Protein AF-A0A8C4KIB7-F1 (afdb_monomer_lite)

Structure (mmCIF, N/CA/C/O backbone):
data_AF-A0A8C4KIB7-F1
#
_entry.id   AF-A0A8C4KIB7-F1
#
loop_
_atom_site.group_PDB
_atom_site.id
_atom_site.type_symbol
_atom_site.label_atom_id
_atom_site.label_alt_id
_atom_site.label_comp_id
_atom_site.label_asym_id
_atom_site.label_entity_id
_atom_site.label_seq_id
_atom_site.pdbx_PDB_ins_code
_atom_site.Cartn_x
_atom_site.Cartn_y
_atom_site.Cartn_z
_atom_site.occupancy
_atom_site.B_iso_or_equiv
_atom_site.auth_seq_id
_atom_site.auth_comp_id
_atom_site.auth_asym_id
_atom_site.auth_atom_id
_atom_site.pdbx_PDB_model_num
ATOM 1 N N . MET A 1 1 ? -21.526 -4.075 2.548 1.00 58.66 1 MET A N 1
ATOM 2 C CA . MET A 1 1 ? -20.051 -4.125 2.633 1.00 58.66 1 MET A CA 1
ATOM 3 C C . MET A 1 1 ? -19.559 -5.391 3.324 1.00 58.66 1 MET A C 1
ATOM 5 O O . MET A 1 1 ? -18.979 -6.209 2.636 1.00 58.66 1 MET A O 1
ATOM 9 N N . GLU A 1 2 ? -19.838 -5.639 4.613 1.00 60.94 2 GLU A N 1
ATOM 10 C CA . GLU A 1 2 ? -19.353 -6.869 5.292 1.00 60.94 2 GLU A CA 1
ATOM 11 C C . GLU A 1 2 ? -19.874 -8.185 4.677 1.00 60.94 2 GLU A C 1
ATOM 13 O O . GLU A 1 2 ? -19.177 -9.195 4.695 1.00 60.94 2 GLU A O 1
ATOM 18 N N . SER A 1 3 ? -21.079 -8.176 4.100 1.00 65.75 3 SER A N 1
ATOM 19 C CA . SER A 1 3 ? -21.679 -9.316 3.389 1.00 65.75 3 SER A CA 1
ATOM 20 C C . SER A 1 3 ? -21.228 -9.463 1.929 1.00 65.75 3 SER A C 1
ATOM 22 O O . SER A 1 3 ? -21.595 -10.438 1.288 1.00 65.75 3 SER A O 1
ATOM 24 N N . GLN A 1 4 ? -20.455 -8.506 1.407 1.00 77.62 4 GLN A N 1
ATOM 25 C CA . GLN A 1 4 ? -19.980 -8.435 0.016 1.00 77.62 4 GLN A CA 1
ATOM 26 C C . GLN A 1 4 ? -18.449 -8.509 -0.037 1.00 77.62 4 GLN A C 1
ATOM 28 O O . GLN A 1 4 ? -17.812 -7.919 -0.898 1.00 77.62 4 GLN A O 1
ATOM 33 N N . TYR A 1 5 ? -17.835 -9.214 0.916 1.00 77.31 5 TYR A N 1
ATOM 34 C CA . TYR A 1 5 ? -16.377 -9.340 1.001 1.00 77.31 5 TYR A CA 1
ATOM 35 C C . TYR A 1 5 ? -15.747 -9.994 -0.240 1.00 77.31 5 TYR A C 1
ATOM 37 O O . TYR A 1 5 ? -14.551 -9.856 -0.453 1.00 77.31 5 TYR A O 1
ATOM 45 N N . GLN A 1 6 ? -16.550 -10.694 -1.043 1.00 80.06 6 GLN A N 1
ATOM 46 C CA . GLN A 1 6 ? -16.148 -11.334 -2.296 1.00 80.06 6 GLN A CA 1
ATOM 47 C C . GLN A 1 6 ? -15.913 -10.320 -3.428 1.00 80.06 6 GLN A C 1
ATOM 49 O O . GLN A 1 6 ? -15.143 -10.597 -4.339 1.00 80.06 6 GLN A O 1
ATOM 54 N N . ASP A 1 7 ? -16.529 -9.136 -3.347 1.00 83.50 7 ASP A N 1
ATOM 55 C CA . ASP A 1 7 ? -16.378 -8.059 -4.336 1.00 83.50 7 ASP A CA 1
ATOM 56 C C . ASP A 1 7 ? -15.213 -7.108 -3.986 1.00 83.50 7 ASP A C 1
ATOM 58 O O . ASP A 1 7 ? -14.977 -6.113 -4.672 1.00 83.50 7 ASP A O 1
ATOM 62 N N . ILE A 1 8 ? -14.507 -7.368 -2.880 1.00 82.81 8 ILE A N 1
ATOM 63 C CA . ILE A 1 8 ? -13.424 -6.522 -2.369 1.00 82.81 8 ILE A CA 1
ATOM 64 C C . ILE A 1 8 ? -12.115 -6.952 -3.031 1.00 82.81 8 ILE A C 1
ATOM 66 O O . ILE A 1 8 ? -11.631 -8.059 -2.802 1.00 82.81 8 ILE A O 1
ATOM 70 N N . ASN A 1 9 ? -11.535 -6.060 -3.834 1.00 86.50 9 ASN A N 1
ATOM 71 C CA . ASN A 1 9 ? -10.231 -6.272 -4.456 1.00 86.50 9 ASN A CA 1
ATOM 72 C C . ASN A 1 9 ? -9.071 -5.985 -3.483 1.00 86.50 9 ASN A C 1
ATOM 74 O O . ASN A 1 9 ? -9.268 -5.482 -2.373 1.00 86.50 9 ASN A O 1
ATOM 78 N N . LEU A 1 10 ? -7.846 -6.293 -3.919 1.00 90.12 10 LEU A N 1
ATOM 79 C CA . LEU A 1 10 ? -6.627 -6.065 -3.144 1.00 90.12 10 LEU A CA 1
ATOM 80 C C . LEU A 1 10 ? -6.503 -4.608 -2.679 1.00 90.12 10 LEU A C 1
ATOM 82 O O . LEU A 1 10 ? -6.297 -4.370 -1.493 1.00 90.12 10 LEU A O 1
ATOM 86 N N . ASP A 1 11 ? -6.685 -3.643 -3.577 1.00 91.12 11 ASP A N 1
ATOM 87 C CA . ASP A 1 11 ? -6.556 -2.214 -3.269 1.00 91.12 11 ASP A CA 1
ATOM 88 C C . ASP A 1 11 ? -7.460 -1.765 -2.122 1.00 91.12 11 ASP A C 1
ATOM 90 O O . ASP A 1 11 ? -7.045 -0.995 -1.249 1.00 91.12 11 ASP A O 1
ATOM 94 N N . ALA A 1 12 ? -8.689 -2.281 -2.079 1.00 90.25 12 ALA A N 1
ATOM 95 C CA . ALA A 1 12 ? -9.598 -2.031 -0.973 1.00 90.25 12 ALA A CA 1
ATOM 96 C C . ALA A 1 12 ? -9.081 -2.648 0.339 1.00 90.25 12 ALA A C 1
ATOM 98 O O . ALA A 1 12 ? -9.153 -1.994 1.383 1.00 90.25 12 ALA A O 1
ATOM 99 N N . VAL A 1 13 ? -8.503 -3.855 0.302 1.00 91.75 13 VAL A N 1
ATOM 100 C CA . VAL A 1 13 ? -7.852 -4.475 1.474 1.00 91.75 13 VAL A CA 1
ATOM 101 C C . VAL A 1 13 ? -6.671 -3.629 1.963 1.00 91.75 13 VAL A C 1
ATOM 103 O O . VAL A 1 13 ? -6.578 -3.351 3.163 1.00 91.75 13 VAL A O 1
ATOM 106 N N . LEU A 1 14 ? -5.814 -3.145 1.059 1.00 91.88 14 LEU A N 1
ATOM 107 C CA . LEU A 1 14 ? -4.702 -2.245 1.397 1.00 91.88 14 LEU A CA 1
ATOM 108 C C . LEU A 1 14 ? -5.217 -0.939 2.025 1.00 91.88 14 LEU A C 1
ATOM 110 O O . LEU A 1 14 ? -4.723 -0.501 3.068 1.00 91.88 14 LEU A O 1
ATOM 114 N N . GLY A 1 15 ? -6.268 -0.348 1.450 1.00 90.94 15 GLY A N 1
ATOM 115 C CA . GLY A 1 15 ? -6.934 0.833 2.004 1.00 90.94 15 GLY A CA 1
ATOM 116 C C . GLY A 1 15 ? -7.509 0.597 3.406 1.00 90.94 15 GLY A C 1
ATOM 117 O O . GLY A 1 15 ? -7.401 1.462 4.281 1.00 90.94 15 GLY A O 1
ATOM 118 N N . PHE A 1 16 ? -8.065 -0.588 3.670 1.00 91.75 16 PHE A N 1
ATOM 119 C CA . PHE A 1 16 ? -8.546 -0.957 5.001 1.00 91.75 16 PHE A CA 1
ATOM 120 C C . PHE A 1 16 ? -7.423 -1.099 6.020 1.00 91.75 16 PHE A C 1
ATOM 122 O O . PHE A 1 16 ? -7.607 -0.683 7.164 1.00 91.75 16 PHE A O 1
ATOM 129 N N . HIS A 1 17 ? -6.252 -1.603 5.641 1.00 90.88 17 HIS A N 1
ATOM 130 C CA . HIS A 1 17 ? -5.108 -1.604 6.549 1.00 90.88 17 HIS A CA 1
ATOM 131 C C . HIS A 1 17 ? -4.640 -0.188 6.911 1.00 90.88 17 HIS A C 1
ATOM 133 O O . HIS A 1 17 ? -4.364 0.084 8.084 1.00 90.88 17 HIS A O 1
ATOM 139 N N . ILE A 1 18 ? -4.633 0.740 5.948 1.00 88.50 18 ILE A N 1
ATOM 140 C CA . ILE A 1 18 ? -4.349 2.159 6.217 1.00 88.50 18 ILE A CA 1
ATOM 141 C C . ILE A 1 18 ? -5.377 2.743 7.190 1.00 88.50 18 ILE A C 1
ATOM 143 O O . ILE A 1 18 ? -5.002 3.338 8.205 1.00 88.50 18 ILE A O 1
ATOM 147 N N . LEU A 1 19 ? -6.672 2.524 6.942 1.00 90.75 19 LEU A N 1
ATOM 148 C CA . LEU A 1 19 ? -7.734 2.967 7.848 1.00 90.75 19 LEU A CA 1
ATOM 149 C C . LEU A 1 19 ? -7.566 2.366 9.254 1.00 90.75 19 LEU A C 1
ATOM 151 O O . LEU A 1 19 ? -7.731 3.071 10.252 1.00 90.75 19 LEU A O 1
ATOM 155 N N . GLN A 1 20 ? -7.191 1.089 9.349 1.00 90.19 20 GLN A N 1
ATOM 156 C CA . GLN A 1 20 ? -6.923 0.422 10.622 1.00 90.19 20 GLN A CA 1
ATOM 157 C C . GLN A 1 20 ? -5.783 1.112 11.384 1.00 90.19 20 GLN A C 1
ATOM 159 O O . GLN A 1 20 ? -5.910 1.342 12.590 1.00 90.19 20 GLN A O 1
ATOM 164 N N . GLY A 1 21 ? -4.709 1.490 10.686 1.00 86.06 21 GLY A N 1
ATOM 165 C CA . GLY A 1 21 ? -3.600 2.269 11.237 1.00 86.06 21 GLY A CA 1
ATOM 166 C C . GLY A 1 21 ? -4.043 3.614 11.809 1.00 86.06 21 GLY A C 1
ATOM 167 O O . GLY A 1 21 ? -3.762 3.912 12.971 1.00 86.06 21 GLY A O 1
ATOM 168 N N . TYR A 1 22 ? -4.806 4.394 11.038 1.00 86.25 22 TYR A N 1
ATOM 169 C CA . TYR A 1 22 ? -5.330 5.693 11.482 1.00 86.25 22 TYR A CA 1
ATOM 170 C C . TYR A 1 22 ? -6.249 5.582 12.706 1.00 86.25 22 TYR A C 1
ATOM 172 O O . TYR A 1 22 ? -6.134 6.376 13.646 1.00 86.25 22 TYR A O 1
ATOM 180 N N . LEU A 1 23 ? -7.148 4.594 12.729 1.00 89.50 23 LEU A N 1
ATOM 181 C CA . LEU A 1 23 ? -8.061 4.377 13.854 1.00 89.50 23 LEU A CA 1
ATOM 182 C C . LEU A 1 23 ? -7.306 3.951 15.124 1.00 89.50 23 LEU A C 1
ATOM 184 O O . LEU A 1 23 ? -7.612 4.453 16.208 1.00 89.50 23 LEU A O 1
ATOM 188 N N . ARG A 1 24 ? -6.287 3.088 15.002 1.00 87.94 24 ARG A N 1
ATOM 189 C CA . ARG A 1 24 ? -5.411 2.715 16.129 1.00 87.94 24 ARG A CA 1
ATOM 190 C C . ARG A 1 24 ? -4.631 3.918 16.659 1.00 87.94 24 ARG A C 1
ATOM 192 O O . ARG A 1 24 ? -4.692 4.186 17.855 1.00 87.94 24 ARG A O 1
ATOM 199 N N . GLY A 1 25 ? -3.995 4.697 15.782 1.00 83.25 25 GLY A N 1
ATOM 200 C CA . GLY A 1 25 ? -3.274 5.912 16.181 1.00 83.25 25 GLY A CA 1
ATOM 201 C C . GLY A 1 25 ? -4.180 6.960 16.842 1.00 83.25 25 GLY A C 1
ATOM 202 O O . GLY A 1 25 ? -3.761 7.660 17.765 1.00 83.25 25 GLY A O 1
ATOM 203 N N . THR A 1 26 ? -5.449 7.031 16.426 1.00 84.44 26 THR A N 1
ATOM 204 C CA . THR A 1 26 ? -6.460 7.884 17.072 1.00 84.44 26 THR A CA 1
ATOM 205 C C . THR A 1 26 ? -6.742 7.427 18.503 1.00 84.44 26 THR A C 1
ATOM 207 O O . THR A 1 26 ? -6.678 8.245 19.420 1.00 84.44 26 THR A O 1
ATOM 210 N N . LEU A 1 27 ? -6.983 6.127 18.718 1.00 86.12 27 LEU A N 1
ATOM 211 C CA . LEU A 1 27 ? -7.193 5.566 20.060 1.00 86.12 27 LEU A CA 1
ATOM 212 C C . LEU A 1 27 ? -5.977 5.761 20.973 1.00 86.12 27 LEU A C 1
ATOM 214 O O . LEU A 1 27 ? -6.142 6.129 22.137 1.00 86.12 27 LEU A O 1
ATOM 218 N N . GLU A 1 28 ? -4.763 5.566 20.449 1.00 83.81 28 GLU A N 1
ATOM 219 C CA . GLU A 1 28 ? -3.521 5.810 21.191 1.00 83.81 28 GLU A CA 1
ATOM 220 C C . GLU A 1 28 ? -3.435 7.265 21.664 1.00 83.81 28 GLU A C 1
ATOM 222 O O . GLU A 1 28 ? -3.179 7.520 22.841 1.00 83.81 28 GLU A O 1
ATOM 227 N N . LYS A 1 29 ? -3.721 8.232 20.784 1.00 80.88 29 LYS A N 1
ATOM 228 C CA . LYS A 1 29 ? -3.716 9.658 21.139 1.00 80.88 29 LYS A CA 1
ATOM 229 C C . LYS A 1 29 ? -4.794 9.993 22.171 1.00 80.88 29 LYS A C 1
ATOM 231 O O . LYS A 1 29 ? -4.527 10.724 23.126 1.00 80.88 29 LYS A O 1
ATOM 236 N N . TRP A 1 30 ? -5.999 9.456 22.002 1.00 83.06 30 TRP A N 1
ATOM 237 C CA . TRP A 1 30 ? -7.130 9.743 22.884 1.00 83.06 30 TRP A CA 1
ATOM 238 C C . TRP A 1 30 ? -7.017 9.112 24.266 1.00 83.06 30 TRP A C 1
ATOM 240 O O . TRP A 1 30 ? -7.581 9.653 25.207 1.00 83.06 30 TRP A O 1
ATOM 250 N N . SER A 1 31 ? -6.230 8.045 24.434 1.00 68.81 31 SER A N 1
ATOM 251 C CA . SER A 1 31 ? -5.933 7.486 25.764 1.00 68.81 31 SER A CA 1
ATOM 252 C C . SER A 1 31 ? -5.341 8.514 26.748 1.00 68.81 31 SER A C 1
ATOM 254 O O . SER A 1 31 ? -5.434 8.335 27.959 1.00 68.81 31 SER A O 1
ATOM 256 N N . SER A 1 32 ? -4.781 9.614 26.228 1.00 65.94 32 SER A N 1
ATOM 257 C CA . SER A 1 32 ? -4.243 10.745 26.995 1.00 65.94 32 SER A CA 1
ATOM 258 C C . SER A 1 32 ? -5.163 11.979 27.067 1.00 65.94 32 SER A C 1
ATOM 260 O O . SER A 1 32 ? -4.829 12.949 27.747 1.00 65.94 32 SER A O 1
ATOM 262 N N . ALA A 1 33 ? -6.313 11.966 26.384 1.00 65.31 33 ALA A N 1
ATOM 263 C CA . ALA A 1 33 ? -7.242 13.093 26.261 1.00 65.31 33 ALA A CA 1
ATOM 264 C C . ALA A 1 33 ? -8.589 12.804 26.955 1.00 65.31 33 ALA A C 1
ATOM 266 O O . ALA A 1 33 ? -8.954 11.657 27.185 1.00 65.31 33 ALA A O 1
ATOM 267 N N . HIS A 1 34 ? -9.354 13.846 27.299 1.00 66.00 34 HIS A N 1
ATOM 268 C CA . HIS A 1 34 ? -10.690 13.727 27.915 1.00 66.00 34 HIS A CA 1
ATOM 269 C C . HIS A 1 34 ? -11.792 13.433 26.876 1.00 66.00 34 HIS A C 1
ATOM 271 O O . HIS A 1 34 ? -12.835 14.086 26.854 1.00 66.00 34 HIS A O 1
ATOM 277 N N . GLU A 1 35 ? -11.551 12.488 25.970 1.00 72.88 35 GLU A N 1
ATOM 278 C CA . GLU A 1 35 ? -12.532 12.104 24.953 1.00 72.88 35 GLU A CA 1
ATOM 279 C C . GLU A 1 35 ? -13.625 11.207 25.554 1.00 72.88 35 GLU A C 1
ATOM 281 O O . GLU A 1 35 ? -13.408 10.473 26.520 1.00 72.88 35 GLU A O 1
ATOM 286 N N . SER A 1 36 ? -14.841 11.265 25.003 1.00 77.81 36 SER A N 1
ATOM 287 C CA . SER A 1 36 ? -15.968 10.513 25.569 1.00 77.81 36 SER A CA 1
ATOM 288 C C . SER A 1 36 ? -15.850 9.005 25.295 1.00 77.81 36 SER A C 1
ATOM 290 O O . SER A 1 36 ? -15.588 8.566 24.171 1.00 77.81 36 SER A O 1
ATOM 292 N N . LEU A 1 37 ? -16.130 8.197 26.326 1.00 83.19 37 LEU A N 1
ATOM 293 C CA . LEU A 1 37 ? -16.127 6.726 26.291 1.00 83.19 37 LEU A CA 1
ATOM 294 C C . LEU A 1 37 ? -16.956 6.146 25.132 1.00 83.19 37 LEU A C 1
ATOM 296 O O . LEU A 1 37 ? -16.612 5.104 24.572 1.00 83.19 37 LEU A O 1
ATOM 300 N N . ALA A 1 38 ? -18.033 6.828 24.730 1.00 86.00 38 ALA A N 1
ATOM 301 C CA . ALA A 1 38 ? -18.871 6.392 23.617 1.00 86.00 38 ALA A CA 1
ATOM 302 C C . ALA A 1 38 ? -18.135 6.443 22.263 1.00 86.00 38 ALA A C 1
ATOM 304 O O . ALA A 1 38 ? -18.346 5.576 21.413 1.00 86.00 38 ALA A O 1
ATOM 305 N N . GLN A 1 39 ? -17.265 7.433 22.048 1.00 87.81 39 GLN A N 1
ATOM 306 C CA . GLN A 1 39 ? -16.473 7.585 20.828 1.00 87.81 39 GLN A CA 1
ATOM 307 C C . GLN A 1 39 ? -15.391 6.506 20.770 1.00 87.81 39 GLN A C 1
ATOM 309 O O . GLN A 1 39 ? -15.226 5.872 19.728 1.00 87.81 39 GLN A O 1
ATOM 314 N N . HIS A 1 40 ? -14.730 6.232 21.899 1.00 89.44 40 HIS A N 1
ATOM 315 C CA . HIS A 1 40 ? -13.780 5.123 22.021 1.00 89.44 40 HIS A CA 1
ATOM 316 C C . HIS A 1 40 ? -14.427 3.789 21.637 1.00 89.44 40 HIS A C 1
ATOM 318 O O . HIS A 1 40 ? -13.954 3.113 20.722 1.00 89.44 40 HIS A O 1
ATOM 324 N N . ALA A 1 41 ? -15.571 3.457 22.245 1.00 90.56 41 ALA A N 1
ATOM 325 C CA . ALA A 1 41 ? -16.287 2.213 21.960 1.00 90.56 41 ALA A CA 1
ATOM 326 C C . ALA A 1 41 ? -16.709 2.090 20.481 1.00 90.56 41 ALA A C 1
ATOM 328 O O . ALA A 1 41 ? -16.690 0.995 19.909 1.00 90.56 41 ALA A O 1
ATOM 329 N N . ARG A 1 42 ? -17.069 3.210 19.833 1.00 92.31 42 ARG A N 1
ATOM 330 C CA . ARG A 1 42 ? -17.379 3.24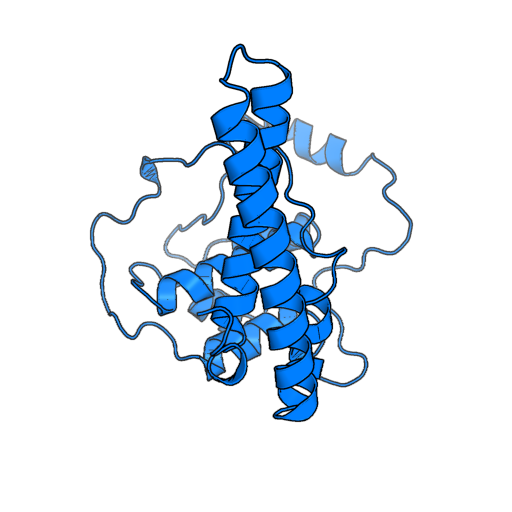3 18.393 1.00 92.31 42 ARG A CA 1
ATOM 331 C C . ARG A 1 42 ? -16.154 2.923 17.539 1.00 92.31 42 ARG A C 1
ATOM 333 O O . ARG A 1 42 ? -16.271 2.094 16.639 1.00 92.31 42 ARG A O 1
ATOM 340 N N . ILE A 1 43 ? -15.001 3.532 17.819 1.00 92.56 43 ILE A N 1
ATOM 341 C CA . ILE A 1 43 ? -13.768 3.275 17.059 1.00 92.56 43 ILE A CA 1
ATOM 342 C C . ILE A 1 43 ? -13.294 1.834 17.254 1.00 92.56 43 ILE A C 1
ATOM 344 O O . ILE A 1 43 ? -12.961 1.166 16.278 1.00 92.56 43 ILE A O 1
ATOM 348 N N . GLU A 1 44 ? -13.333 1.308 18.477 1.00 93.75 44 GLU A N 1
ATOM 349 C CA . GLU A 1 44 ? -13.000 -0.098 18.727 1.00 93.75 44 GLU A CA 1
ATOM 350 C C . GLU A 1 44 ? -13.933 -1.062 17.980 1.00 93.75 44 GLU A C 1
ATOM 352 O O . GLU A 1 44 ? -13.491 -2.078 17.442 1.00 93.75 44 GLU A O 1
ATOM 357 N N . SER A 1 45 ? -15.230 -0.744 17.915 1.00 95.12 45 SER A N 1
ATOM 358 C CA . SER A 1 45 ? -16.199 -1.518 17.134 1.00 95.12 45 SER A CA 1
ATOM 359 C C . SER A 1 45 ? -15.874 -1.493 15.638 1.00 95.12 45 SER A C 1
ATOM 361 O O . SER A 1 45 ? -15.883 -2.543 14.993 1.00 95.12 45 SER A O 1
ATOM 363 N N . LEU A 1 46 ? -15.518 -0.323 15.095 1.00 95.25 46 LEU A N 1
ATOM 364 C CA . LEU A 1 46 ? -15.067 -0.188 13.707 1.00 95.25 46 LEU A CA 1
ATOM 365 C C . LEU A 1 46 ? -13.793 -0.997 13.443 1.00 95.25 46 LEU A C 1
ATOM 367 O O . LEU A 1 46 ? -13.735 -1.712 12.448 1.00 95.25 46 LEU A O 1
ATOM 371 N N . LEU A 1 47 ? -12.814 -0.954 14.349 1.00 94.19 47 LEU A N 1
ATOM 372 C CA . LEU A 1 47 ? -11.587 -1.743 14.236 1.00 94.19 47 LEU A CA 1
ATOM 373 C C . LEU A 1 47 ? -11.866 -3.248 14.192 1.00 94.19 47 LEU A C 1
ATOM 375 O O . LEU A 1 47 ? -11.282 -3.941 13.363 1.00 94.19 47 LEU A O 1
ATOM 379 N N . ARG A 1 48 ? -12.775 -3.762 15.034 1.00 95.06 48 ARG A N 1
ATOM 380 C CA . ARG A 1 48 ? -13.162 -5.186 15.010 1.00 95.06 48 ARG A CA 1
ATOM 381 C C . ARG A 1 48 ? -13.802 -5.586 13.681 1.00 95.06 48 ARG A C 1
ATOM 383 O O . ARG A 1 48 ? -13.443 -6.620 13.119 1.00 95.06 48 ARG A O 1
ATOM 390 N N . LYS A 1 49 ? -14.716 -4.758 13.168 1.00 94.38 49 LYS A N 1
ATOM 391 C CA . LYS A 1 49 ? -15.368 -4.975 11.868 1.00 94.38 49 LYS A CA 1
ATOM 392 C C . LYS A 1 49 ? -14.360 -4.980 10.724 1.00 94.38 49 LYS A C 1
ATOM 394 O O . LYS A 1 49 ? -14.385 -5.876 9.887 1.00 94.38 49 LYS A O 1
ATOM 399 N N . LEU A 1 50 ? -13.440 -4.018 10.737 1.00 93.06 50 LEU A N 1
ATOM 400 C CA . LEU A 1 50 ? -12.401 -3.872 9.726 1.00 93.06 50 LEU A CA 1
ATOM 401 C C . LEU A 1 50 ? -11.448 -5.069 9.717 1.00 93.06 50 LEU A C 1
ATOM 403 O O . LEU A 1 50 ? -11.186 -5.618 8.654 1.00 93.06 50 LEU A O 1
ATOM 407 N N . SER A 1 51 ? -11.006 -5.530 10.892 1.00 92.50 51 SER A N 1
ATOM 408 C CA . SER A 1 51 ? -10.176 -6.735 11.011 1.00 92.50 51 SER A CA 1
ATOM 409 C C . SER A 1 51 ? -10.865 -7.967 10.420 1.00 92.50 51 SER A C 1
ATOM 411 O O . SER A 1 51 ? -10.255 -8.682 9.633 1.00 92.50 51 SER A O 1
ATOM 413 N N . SER A 1 52 ? -12.146 -8.188 10.747 1.00 92.94 52 SER A N 1
ATOM 414 C CA . SER A 1 52 ? -12.901 -9.326 10.203 1.00 92.94 52 SER A CA 1
ATOM 415 C C . SER A 1 52 ? -13.086 -9.229 8.686 1.00 92.94 52 SER A C 1
ATOM 417 O O . SER A 1 52 ? -13.062 -10.247 7.997 1.00 92.94 52 SER A O 1
ATOM 419 N N . LEU A 1 53 ? -13.273 -8.016 8.158 1.00 92.12 53 LEU A N 1
ATOM 420 C CA . LEU A 1 53 ? -13.436 -7.795 6.725 1.00 92.12 53 LEU A CA 1
ATOM 421 C C . LEU A 1 53 ? -12.137 -8.049 5.955 1.00 92.12 53 LEU A C 1
ATOM 423 O O . LEU A 1 53 ? -12.173 -8.750 4.947 1.00 92.12 53 LEU A O 1
ATOM 427 N N . ILE A 1 54 ? -11.013 -7.523 6.451 1.00 92.06 54 ILE A N 1
ATOM 428 C CA . ILE A 1 54 ? -9.673 -7.748 5.889 1.00 92.06 54 ILE A CA 1
ATOM 429 C C . ILE A 1 54 ? -9.373 -9.248 5.830 1.00 92.06 54 ILE A C 1
ATOM 431 O O . ILE A 1 54 ? -8.991 -9.748 4.779 1.00 92.06 54 ILE A O 1
ATOM 435 N N . GLU A 1 55 ? -9.601 -9.976 6.928 1.00 92.06 55 GLU A N 1
ATOM 436 C CA . GLU A 1 55 ? -9.341 -11.419 7.000 1.00 92.06 55 GLU A CA 1
ATOM 437 C C . GLU A 1 55 ? -10.166 -12.204 5.969 1.00 92.06 55 GLU A C 1
ATOM 439 O O . GLU A 1 55 ? -9.626 -13.022 5.225 1.00 92.06 55 GLU A O 1
ATOM 444 N N . LYS A 1 56 ? -11.471 -11.918 5.870 1.00 92.75 56 LYS A N 1
ATOM 445 C CA . LYS A 1 56 ? -12.362 -12.579 4.903 1.00 92.75 56 LYS A CA 1
ATOM 446 C C . LYS A 1 56 ? -11.997 -12.257 3.457 1.00 92.75 56 LYS A C 1
ATOM 448 O O . LYS A 1 56 ? -11.998 -13.163 2.627 1.00 92.75 56 LYS A O 1
ATOM 453 N N . ALA A 1 57 ? -11.704 -10.992 3.158 1.00 91.88 57 ALA A N 1
ATOM 454 C CA . ALA A 1 57 ? -11.328 -10.557 1.817 1.00 91.88 57 ALA A CA 1
ATOM 455 C C . ALA A 1 57 ? -9.981 -11.165 1.395 1.00 91.88 57 ALA A C 1
ATOM 457 O O . ALA A 1 57 ? -9.886 -11.729 0.310 1.00 91.88 57 ALA A O 1
ATOM 458 N N . ALA A 1 58 ? -8.9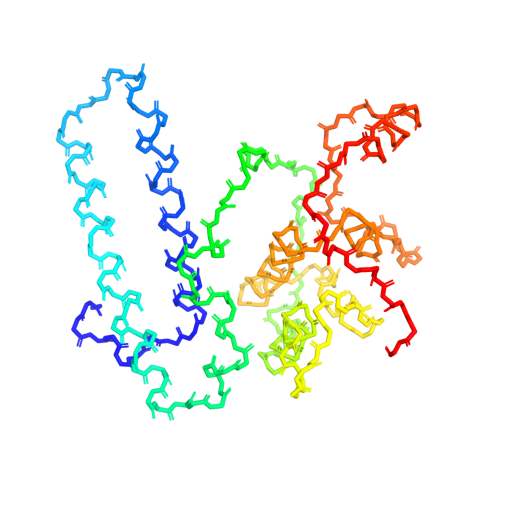74 -11.156 2.275 1.00 90.75 58 ALA A N 1
ATOM 459 C CA . ALA A 1 58 ? -7.680 -11.784 2.013 1.00 90.75 58 ALA A CA 1
ATOM 460 C C . ALA A 1 58 ? -7.805 -13.304 1.812 1.00 90.75 58 ALA A C 1
ATOM 462 O O . ALA A 1 58 ? -7.196 -13.857 0.897 1.00 90.75 58 ALA A O 1
ATOM 463 N N . HIS A 1 59 ? -8.631 -13.983 2.618 1.00 92.50 59 HIS A N 1
ATOM 464 C CA . HIS A 1 59 ? -8.892 -15.414 2.452 1.00 92.50 59 HIS A CA 1
ATOM 465 C C . HIS A 1 59 ? -9.580 -15.730 1.118 1.00 92.50 59 HIS A C 1
ATOM 467 O O . HIS A 1 59 ? -9.196 -16.677 0.434 1.00 92.50 59 HIS A O 1
ATOM 473 N N . PHE A 1 60 ? -10.575 -14.928 0.729 1.00 92.38 60 PHE A N 1
ATOM 474 C CA . PHE A 1 60 ? -11.244 -15.077 -0.560 1.00 92.38 60 PHE A CA 1
ATOM 475 C C . PHE A 1 60 ? -10.286 -14.819 -1.730 1.00 92.38 60 PHE A C 1
ATOM 477 O O . PHE A 1 60 ? -10.256 -15.606 -2.674 1.00 92.38 60 PHE A O 1
ATOM 484 N N . LEU A 1 61 ? -9.448 -13.782 -1.637 1.00 91.06 61 LEU A N 1
ATOM 485 C CA . LEU A 1 61 ? -8.428 -13.472 -2.638 1.00 91.06 61 LEU A CA 1
ATOM 486 C C . LEU A 1 61 ? -7.459 -14.644 -2.833 1.00 91.06 61 LEU A C 1
ATOM 488 O O . LEU A 1 61 ? -7.217 -15.050 -3.964 1.00 91.06 61 LEU A O 1
ATOM 492 N N . ALA A 1 62 ? -6.978 -15.240 -1.738 1.00 92.31 62 ALA A N 1
ATOM 493 C CA . ALA A 1 62 ? -6.094 -16.404 -1.780 1.00 92.31 62 ALA A CA 1
ATOM 494 C C . ALA A 1 62 ? -6.720 -17.623 -2.477 1.00 92.31 62 ALA A C 1
ATOM 496 O O . ALA A 1 62 ? -5.997 -18.425 -3.063 1.00 92.31 62 ALA A O 1
ATOM 497 N N . GLN A 1 63 ? -8.045 -17.782 -2.404 1.00 93.19 63 GLN A N 1
ATOM 498 C CA . GLN A 1 63 ? -8.767 -18.872 -3.065 1.00 93.19 63 GLN A CA 1
ATOM 499 C C . GLN A 1 63 ? -9.060 -18.577 -4.537 1.00 93.19 63 GLN A C 1
ATOM 501 O O . GLN A 1 63 ? -8.949 -19.475 -5.370 1.00 93.19 63 GLN A O 1
ATOM 506 N N . ASN A 1 64 ? -9.461 -17.343 -4.846 1.00 92.94 64 ASN A N 1
ATOM 507 C CA . ASN A 1 64 ? -9.926 -16.960 -6.176 1.00 92.94 64 ASN A CA 1
ATOM 508 C C . ASN A 1 64 ? -8.771 -16.636 -7.134 1.00 92.94 64 ASN A C 1
ATOM 510 O O . ASN A 1 64 ? -8.818 -17.025 -8.298 1.00 92.94 64 ASN A O 1
ATOM 514 N N . ASP A 1 65 ? -7.726 -15.969 -6.638 1.00 93.00 65 ASP A N 1
ATOM 515 C CA . ASP A 1 65 ? -6.503 -15.685 -7.390 1.00 93.00 65 ASP A CA 1
ATOM 516 C C . ASP A 1 65 ? -5.249 -15.940 -6.528 1.00 93.00 65 ASP A C 1
ATOM 518 O O . ASP A 1 65 ? -4.625 -15.013 -5.999 1.00 93.00 65 ASP A O 1
ATOM 522 N N . PRO A 1 66 ? -4.846 -17.218 -6.375 1.00 93.19 66 PRO A N 1
ATOM 523 C CA . PRO A 1 66 ? -3.675 -17.587 -5.584 1.00 93.19 66 PRO A CA 1
ATOM 524 C C . PRO A 1 66 ? -2.370 -16.958 -6.083 1.00 93.19 66 PRO A C 1
ATOM 526 O O . PRO A 1 66 ? -1.440 -16.763 -5.297 1.00 93.19 66 PRO A O 1
ATOM 529 N N . LYS A 1 67 ? -2.272 -16.669 -7.389 1.00 92.62 67 LYS A N 1
ATOM 530 C CA . LYS A 1 67 ? -1.070 -16.071 -7.976 1.00 92.62 67 LYS A CA 1
ATOM 531 C C . LYS A 1 67 ? -0.958 -14.616 -7.535 1.00 92.62 67 LYS A C 1
ATOM 533 O O . LYS A 1 67 ? 0.071 -14.242 -6.977 1.00 92.62 67 LYS A O 1
ATOM 538 N N . TYR A 1 68 ? -2.023 -13.845 -7.724 1.00 92.38 68 TYR A N 1
ATOM 539 C CA . TYR A 1 68 ? -2.067 -12.446 -7.318 1.00 92.38 68 TYR A CA 1
ATOM 540 C C . TYR A 1 68 ? -1.946 -12.297 -5.797 1.00 92.38 68 TYR A C 1
ATOM 542 O O . TYR A 1 68 ? -1.187 -11.468 -5.303 1.00 92.38 68 TYR A O 1
ATOM 550 N N . PHE A 1 69 ? -2.578 -13.191 -5.027 1.00 93.12 69 PHE A N 1
ATOM 551 C CA . PHE A 1 69 ? -2.369 -13.247 -3.581 1.00 93.12 69 PHE A CA 1
ATOM 552 C C . PHE A 1 69 ? -0.890 -13.442 -3.220 1.00 93.12 69 PHE A C 1
ATOM 554 O O . PHE A 1 69 ? -0.372 -12.718 -2.377 1.00 93.12 69 PHE A O 1
ATOM 561 N N . LYS A 1 70 ? -0.186 -14.384 -3.864 1.00 93.06 70 LYS A N 1
ATOM 562 C CA . LYS A 1 70 ? 1.240 -14.645 -3.599 1.00 93.06 70 LYS A CA 1
ATOM 563 C C . LYS A 1 70 ? 2.130 -13.448 -3.952 1.00 93.06 70 LYS A C 1
ATOM 565 O O . LYS A 1 70 ? 3.131 -13.222 -3.277 1.00 93.06 70 LYS A O 1
ATOM 570 N N . GLU A 1 71 ? 1.773 -12.680 -4.978 1.00 94.69 71 GLU A N 1
ATOM 571 C CA . GLU A 1 71 ? 2.488 -11.457 -5.362 1.00 94.69 71 GLU A CA 1
ATOM 572 C C . GLU A 1 71 ? 2.420 -10.374 -4.267 1.00 94.69 71 GLU A C 1
ATOM 574 O O . GLU A 1 71 ? 3.394 -9.645 -4.071 1.00 94.69 71 GLU A O 1
ATOM 579 N N . PHE A 1 72 ? 1.332 -10.324 -3.494 1.00 94.81 72 PHE A N 1
ATOM 580 C CA . PHE A 1 72 ? 1.091 -9.304 -2.463 1.00 94.81 72 PHE A CA 1
ATOM 581 C C . PHE A 1 72 ? 1.028 -9.838 -1.025 1.00 94.81 72 PHE A C 1
ATOM 583 O O . PHE A 1 72 ? 0.798 -9.078 -0.084 1.00 94.81 72 PHE A O 1
ATOM 590 N N . GLU A 1 73 ? 1.301 -11.122 -0.818 1.00 91.81 73 GLU A N 1
ATOM 591 C CA . GLU A 1 73 ? 1.302 -11.775 0.495 1.00 91.81 73 GLU A CA 1
ATOM 592 C C . GLU A 1 73 ? 2.110 -11.011 1.568 1.00 91.81 73 GLU A C 1
ATOM 594 O O . GLU A 1 73 ? 1.580 -10.838 2.673 1.00 91.81 73 GLU A O 1
ATOM 599 N N . PRO A 1 74 ? 3.289 -10.414 1.264 1.00 90.81 74 PRO A N 1
ATOM 600 C CA . PRO A 1 74 ? 4.043 -9.640 2.250 1.00 90.81 74 PRO A CA 1
ATOM 601 C C . PRO A 1 74 ? 3.277 -8.455 2.852 1.00 90.81 74 PRO A C 1
ATOM 603 O O . PRO A 1 74 ? 3.485 -8.136 4.023 1.00 90.81 74 PRO A O 1
ATOM 606 N N . VAL A 1 75 ? 2.395 -7.805 2.080 1.00 90.88 75 VAL A N 1
ATOM 607 C CA . VAL A 1 75 ? 1.620 -6.630 2.528 1.00 90.88 75 VAL A CA 1
ATOM 608 C C . VAL A 1 75 ? 0.250 -6.995 3.083 1.00 90.88 75 VAL A C 1
ATOM 610 O O . VAL A 1 75 ? -0.380 -6.176 3.741 1.00 90.88 75 VAL A O 1
ATOM 613 N N . LEU A 1 76 ? -0.219 -8.221 2.869 1.00 90.06 76 LEU A N 1
ATOM 614 C CA . LEU A 1 76 ? -1.462 -8.726 3.463 1.00 90.06 76 LEU A CA 1
ATOM 615 C C . LEU A 1 76 ? -1.249 -9.259 4.890 1.00 90.06 76 LEU A C 1
ATOM 617 O O . LEU A 1 76 ? -2.205 -9.488 5.634 1.00 90.06 76 LEU A O 1
ATOM 621 N N . GLY A 1 77 ? 0.010 -9.445 5.294 1.00 81.56 77 GLY A N 1
ATOM 622 C CA . GLY A 1 77 ? 0.378 -9.932 6.616 1.00 81.56 77 GLY A CA 1
ATOM 623 C C . GLY A 1 77 ? 0.147 -8.911 7.747 1.00 81.56 77 GLY A C 1
ATOM 624 O O . GLY A 1 77 ? 0.352 -7.706 7.577 1.00 81.56 77 GLY A O 1
ATOM 625 N N . PRO A 1 78 ? -0.185 -9.372 8.970 1.00 71.81 78 PRO A N 1
ATOM 626 C CA . PRO A 1 78 ? -0.495 -8.496 10.106 1.00 71.81 78 PRO A CA 1
ATOM 627 C C . PRO A 1 78 ? 0.698 -7.667 10.612 1.00 71.81 78 PRO A C 1
ATOM 629 O O . PRO A 1 78 ? 0.499 -6.668 11.299 1.00 71.81 78 PRO A O 1
ATOM 632 N N . HIS A 1 79 ? 1.930 -8.071 10.289 1.00 76.56 79 HIS A N 1
ATOM 633 C CA . HIS A 1 79 ? 3.159 -7.418 10.754 1.00 76.56 79 HIS A CA 1
ATOM 634 C C . HIS A 1 79 ? 3.664 -6.325 9.814 1.00 76.56 79 HIS A C 1
ATOM 636 O O . HIS A 1 79 ? 4.542 -5.561 10.205 1.00 76.56 79 HIS A O 1
ATOM 642 N N . PHE A 1 80 ? 3.123 -6.242 8.597 1.00 83.38 80 PHE A N 1
ATOM 643 C CA . PHE A 1 80 ? 3.537 -5.224 7.642 1.00 83.38 80 PHE A CA 1
ATOM 644 C C . PHE A 1 80 ? 3.125 -3.829 8.120 1.00 83.38 80 PHE A C 1
ATOM 646 O O . PHE A 1 80 ? 3.935 -2.912 8.157 1.00 83.38 80 PHE A O 1
ATOM 653 N N . TRP A 1 81 ? 1.875 -3.681 8.563 1.00 82.69 81 TRP A N 1
ATOM 654 C CA . TRP A 1 81 ? 1.225 -2.394 8.832 1.00 82.69 81 TRP A CA 1
ATOM 655 C C . TRP A 1 81 ? 1.566 -1.769 10.190 1.00 82.69 81 TRP A C 1
ATOM 657 O O . TRP A 1 81 ? 0.685 -1.390 10.967 1.00 82.69 81 TRP A O 1
ATOM 667 N N . VAL A 1 82 ? 2.861 -1.638 10.475 1.00 77.69 82 VAL A N 1
ATOM 668 C CA . VAL A 1 82 ? 3.382 -0.895 11.627 1.00 77.69 82 VAL A CA 1
ATOM 669 C C . VAL A 1 82 ? 3.794 0.501 11.167 1.00 77.69 82 VAL A C 1
ATOM 671 O O . VAL A 1 82 ? 4.913 0.732 10.718 1.00 77.69 82 VAL A O 1
ATOM 674 N N . PHE A 1 83 ? 2.859 1.442 11.268 1.00 73.31 83 PHE A N 1
ATOM 675 C CA . PHE A 1 83 ? 3.049 2.814 10.806 1.00 73.31 83 PHE A CA 1
ATOM 676 C C . PHE A 1 83 ? 4.086 3.572 11.657 1.00 73.31 83 PHE A C 1
ATOM 678 O O . PHE A 1 83 ? 3.921 3.673 12.880 1.00 73.31 83 PHE A O 1
ATOM 685 N N . PRO A 1 84 ? 5.135 4.159 11.049 1.00 67.62 84 PRO A N 1
ATOM 686 C CA . PRO A 1 84 ? 6.052 5.034 11.764 1.00 67.62 84 PRO A CA 1
ATOM 687 C C . PRO A 1 84 ? 5.305 6.243 12.339 1.00 67.62 84 PRO A C 1
ATOM 689 O O . PRO A 1 84 ? 4.590 6.949 11.631 1.00 67.62 84 PRO A O 1
ATOM 692 N N . ARG A 1 85 ? 5.541 6.570 13.616 1.00 63.88 85 ARG A N 1
ATOM 693 C CA . ARG A 1 85 ? 4.941 7.750 14.283 1.00 63.88 85 ARG A CA 1
ATOM 694 C C . ARG A 1 85 ? 5.284 9.102 13.632 1.00 63.88 85 ARG A C 1
ATOM 696 O O . ARG A 1 85 ? 4.754 10.131 14.043 1.00 63.88 85 ARG A O 1
ATOM 703 N N . LEU A 1 86 ? 6.199 9.111 12.664 1.00 63.84 86 LEU A N 1
ATOM 704 C CA . LEU A 1 86 ? 6.713 10.301 11.989 1.00 63.84 86 LEU A CA 1
ATOM 705 C C . LEU A 1 86 ? 5.766 10.849 10.909 1.00 63.84 86 LEU A C 1
ATOM 707 O O . LEU A 1 86 ? 5.921 12.005 10.528 1.00 63.84 86 LEU A O 1
ATOM 711 N N . TRP A 1 87 ? 4.775 10.086 10.438 1.00 67.56 87 TRP A N 1
ATOM 712 C CA . TRP A 1 87 ? 3.845 10.538 9.391 1.00 67.56 87 TRP A CA 1
ATOM 713 C C . TRP A 1 87 ? 2.626 11.280 9.957 1.00 67.56 87 TRP A C 1
ATOM 715 O O . TRP A 1 87 ? 1.476 10.928 9.704 1.00 67.56 87 TRP A O 1
ATOM 725 N N . ASN A 1 88 ? 2.867 12.306 10.769 1.00 62.66 88 ASN A N 1
ATOM 726 C CA . ASN A 1 88 ? 1.806 13.137 11.346 1.00 62.66 88 ASN A CA 1
ATOM 727 C C . ASN A 1 88 ? 1.706 14.531 10.706 1.00 62.66 88 ASN A C 1
ATOM 729 O O . ASN A 1 88 ? 0.880 15.339 11.132 1.00 62.66 88 ASN A O 1
ATOM 733 N N . GLN A 1 89 ? 2.550 14.820 9.713 1.00 61.00 89 GLN A N 1
ATOM 734 C CA . GLN A 1 89 ? 2.635 16.106 9.031 1.00 61.00 89 GLN A CA 1
ATOM 735 C C . GLN A 1 89 ? 2.737 15.892 7.523 1.00 61.00 89 GLN A C 1
ATOM 737 O O . GLN A 1 89 ? 3.498 15.051 7.051 1.00 61.00 89 GLN A O 1
ATOM 742 N N . THR A 1 90 ? 1.983 16.691 6.779 1.00 64.38 90 THR A N 1
ATOM 743 C CA . THR A 1 90 ? 2.101 16.843 5.327 1.00 64.38 90 THR A CA 1
ATOM 744 C C . THR A 1 90 ? 2.662 18.227 5.036 1.00 64.38 90 THR A C 1
ATOM 746 O O . THR A 1 90 ? 2.261 19.188 5.694 1.00 64.38 90 THR A O 1
ATOM 749 N N . ASP A 1 91 ? 3.547 18.352 4.051 1.00 69.94 91 ASP A N 1
ATOM 750 C CA . ASP A 1 91 ? 3.993 19.660 3.570 1.00 69.94 91 ASP A CA 1
ATOM 751 C C . ASP A 1 91 ? 2.993 20.180 2.518 1.00 69.94 91 ASP A C 1
ATOM 753 O O . ASP A 1 91 ? 2.926 19.622 1.420 1.00 69.94 91 ASP A O 1
ATOM 757 N N . PRO A 1 92 ? 2.191 21.220 2.820 1.00 69.69 92 PRO A N 1
ATOM 758 C CA . PRO A 1 92 ? 1.204 21.748 1.881 1.00 69.69 92 PRO A CA 1
ATOM 759 C C . PRO A 1 92 ? 1.841 22.339 0.616 1.00 69.69 92 PRO A C 1
ATOM 761 O O . PRO A 1 92 ? 1.152 22.475 -0.392 1.00 69.69 92 PRO A O 1
ATOM 764 N N . LEU A 1 93 ? 3.141 22.662 0.634 1.00 73.00 93 LEU A N 1
ATOM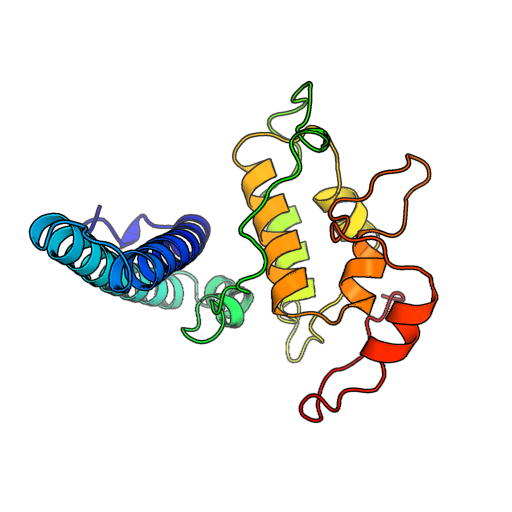 765 C CA . LEU A 1 93 ? 3.865 23.143 -0.545 1.00 73.00 93 LEU A CA 1
ATOM 766 C C . LEU A 1 93 ? 4.127 22.034 -1.573 1.00 73.00 93 LEU A C 1
ATOM 768 O O . LEU A 1 93 ? 4.431 22.337 -2.724 1.00 73.00 93 LEU A O 1
ATOM 772 N N . LEU A 1 94 ? 3.999 20.764 -1.175 1.00 66.31 94 LEU A N 1
ATOM 773 C CA . LEU A 1 94 ? 4.122 19.607 -2.067 1.00 66.31 94 LEU A CA 1
ATOM 774 C C . LEU A 1 94 ? 2.787 19.213 -2.717 1.00 66.31 94 LEU A C 1
ATOM 776 O O . LEU A 1 94 ? 2.748 18.272 -3.510 1.00 66.31 94 LEU A O 1
ATOM 780 N N . ALA A 1 95 ? 1.689 19.909 -2.402 1.00 68.12 95 ALA A N 1
ATOM 781 C CA . ALA A 1 95 ? 0.403 19.661 -3.035 1.00 68.12 95 ALA A CA 1
ATOM 782 C C . ALA A 1 95 ? 0.436 20.093 -4.509 1.00 68.12 95 ALA A C 1
ATOM 784 O O . ALA A 1 95 ? 0.819 21.217 -4.838 1.00 68.12 95 ALA A O 1
ATOM 785 N N . TYR A 1 96 ? 0.002 19.206 -5.408 1.00 64.94 96 TYR A N 1
ATOM 786 C CA . TYR A 1 96 ? -0.120 19.539 -6.823 1.00 64.94 96 TYR A CA 1
ATOM 787 C C . TYR A 1 96 ? -1.127 20.678 -7.017 1.00 64.94 96 TYR A C 1
ATOM 789 O O . TYR A 1 96 ? -2.267 20.606 -6.562 1.00 64.94 96 TYR A O 1
ATOM 797 N N . THR A 1 97 ? -0.710 21.725 -7.728 1.00 66.25 97 THR A N 1
ATOM 798 C CA . THR A 1 97 ? -1.567 22.874 -8.066 1.00 66.25 97 THR A CA 1
ATOM 799 C C . THR A 1 97 ? -2.524 22.574 -9.217 1.00 66.25 97 THR A C 1
ATOM 801 O O . THR A 1 97 ? -3.537 23.252 -9.370 1.00 66.25 97 THR A O 1
ATOM 804 N N . ALA A 1 98 ? -2.219 21.548 -10.013 1.00 67.62 98 ALA A N 1
ATOM 805 C CA . ALA A 1 98 ? -3.066 21.046 -11.079 1.00 67.62 98 ALA A CA 1
ATOM 806 C C . ALA A 1 98 ? -2.908 19.528 -11.203 1.00 67.62 98 ALA A C 1
ATOM 808 O O . ALA A 1 98 ? -1.794 19.000 -11.202 1.00 67.62 98 ALA A O 1
ATOM 809 N N . PHE A 1 99 ? -4.037 18.841 -11.346 1.00 70.44 99 PHE A N 1
ATOM 810 C CA . PHE A 1 99 ? -4.069 17.443 -11.749 1.00 70.44 99 PHE A CA 1
ATOM 811 C C . PHE A 1 99 ? -4.081 17.375 -13.276 1.00 70.44 99 PHE A C 1
ATOM 813 O O . PHE A 1 99 ? -4.780 18.139 -13.940 1.00 70.44 99 PHE A O 1
ATOM 820 N N . GLY A 1 100 ? -3.254 16.495 -13.824 1.00 68.56 100 GLY A N 1
ATOM 821 C CA . GLY A 1 100 ? -3.161 16.214 -15.246 1.00 68.56 100 GLY A CA 1
ATOM 822 C C . GLY A 1 100 ? -4.123 15.099 -15.649 1.00 68.56 100 GLY A C 1
ATOM 823 O O . GLY A 1 100 ? -5.338 15.264 -15.633 1.00 68.56 100 GLY A O 1
ATOM 824 N N . SER A 1 101 ? -3.568 13.961 -16.067 1.00 69.38 101 SER A N 1
ATOM 825 C CA . SER A 1 101 ? -4.339 12.827 -16.588 1.00 69.38 101 SER A CA 1
ATOM 826 C C . SER A 1 101 ? -4.880 11.937 -15.467 1.00 69.38 101 SER A C 1
ATOM 828 O O . SER A 1 101 ? -4.114 11.463 -14.629 1.00 69.38 101 SER A O 1
ATOM 830 N N . THR A 1 102 ? -6.168 11.595 -15.545 1.00 67.38 102 THR A N 1
ATOM 831 C CA . THR A 1 102 ? -6.810 10.558 -14.712 1.00 67.38 102 THR A CA 1
ATOM 832 C C . THR A 1 102 ? -6.317 9.140 -15.033 1.00 67.38 102 THR A C 1
ATOM 834 O O . THR A 1 102 ? -6.547 8.209 -14.269 1.00 67.38 102 THR A O 1
ATOM 837 N N . LYS A 1 103 ? -5.618 8.959 -16.163 1.00 75.69 103 LYS A N 1
ATOM 838 C CA . LYS A 1 103 ? -4.992 7.699 -16.597 1.00 75.69 103 LYS A CA 1
ATOM 839 C C . LYS A 1 103 ? -3.486 7.883 -16.705 1.00 75.69 103 LYS A C 1
ATOM 841 O O . LYS A 1 103 ? -2.912 7.918 -17.794 1.00 75.69 103 LYS A O 1
ATOM 846 N N . CYS A 1 104 ? -2.858 8.103 -15.563 1.00 84.06 104 CYS A N 1
ATOM 847 C CA . CYS A 1 104 ? -1.419 8.300 -15.479 1.00 84.06 104 CYS A CA 1
ATOM 848 C C . CYS A 1 104 ? -0.632 6.993 -15.606 1.00 84.06 104 CYS A C 1
ATOM 850 O O . CYS A 1 104 ? 0.441 6.985 -16.215 1.00 84.06 104 CYS A O 1
ATOM 852 N N . LEU A 1 105 ? -1.177 5.933 -15.004 1.00 88.69 105 LEU A N 1
ATOM 853 C CA . LEU A 1 105 ? -0.626 4.585 -14.930 1.00 88.69 105 LEU A CA 1
ATOM 854 C C . LEU A 1 105 ? -1.767 3.562 -15.002 1.00 88.69 105 LEU A C 1
ATOM 856 O O . LEU A 1 105 ? -2.910 3.888 -14.669 1.00 88.69 105 LEU A O 1
ATOM 860 N N . THR A 1 106 ? -1.459 2.349 -15.454 1.00 92.31 106 THR A N 1
ATOM 861 C CA . THR A 1 106 ? -2.375 1.203 -15.385 1.00 92.31 106 THR A CA 1
ATOM 862 C C . THR A 1 106 ? -2.087 0.381 -14.133 1.00 92.31 106 THR A C 1
ATOM 864 O O . THR A 1 106 ? -0.964 0.402 -13.637 1.00 92.31 106 THR A O 1
ATOM 867 N N . GLU A 1 107 ? -3.085 -0.369 -13.668 1.00 91.44 107 GLU A N 1
ATOM 868 C CA . GLU A 1 107 ? -2.952 -1.302 -12.539 1.00 91.44 107 GLU A CA 1
ATOM 869 C C . GLU A 1 107 ? -1.830 -2.321 -12.768 1.00 91.44 10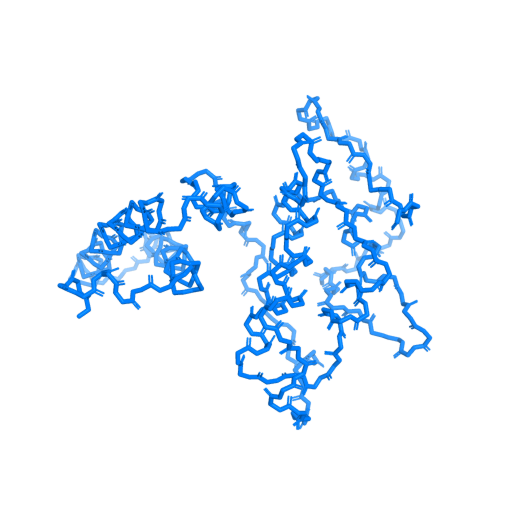7 GLU A C 1
ATOM 871 O O . GLU A 1 107 ? -0.976 -2.509 -11.918 1.00 91.44 107 GLU A O 1
ATOM 876 N N . GLU A 1 108 ? -1.721 -2.879 -13.977 1.00 94.12 108 GLU A N 1
ATOM 877 C CA . GLU A 1 108 ? -0.626 -3.793 -14.329 1.00 94.12 108 GLU A CA 1
ATOM 878 C C . GLU A 1 108 ? 0.763 -3.145 -14.165 1.00 94.12 108 GLU A C 1
ATOM 880 O O . GLU A 1 108 ? 1.699 -3.770 -13.661 1.00 94.12 108 GLU A O 1
ATOM 885 N N . MET A 1 109 ? 0.910 -1.878 -14.576 1.00 94.75 109 MET A N 1
ATOM 886 C CA . MET A 1 109 ? 2.176 -1.153 -14.441 1.00 94.75 109 MET A CA 1
ATOM 887 C C . MET A 1 109 ? 2.511 -0.887 -12.974 1.00 94.75 109 MET A C 1
ATOM 889 O O . MET A 1 109 ? 3.675 -1.019 -12.585 1.00 94.75 109 MET A O 1
ATOM 893 N N . SER A 1 110 ? 1.525 -0.486 -12.169 1.00 94.56 110 SER A N 1
ATOM 894 C CA . SER A 1 110 ? 1.756 -0.230 -10.752 1.00 94.56 110 SER A CA 1
ATOM 895 C C . SER A 1 110 ? 2.037 -1.507 -9.982 1.00 94.56 110 SER A C 1
ATOM 897 O O . SER A 1 110 ? 3.037 -1.553 -9.263 1.00 94.56 110 SER A O 1
ATOM 899 N N . ASP A 1 111 ? 1.237 -2.545 -10.191 1.00 95.56 111 ASP A N 1
ATOM 900 C CA . ASP A 1 111 ? 1.373 -3.836 -9.525 1.00 95.56 111 ASP A CA 1
ATOM 901 C C . ASP A 1 111 ? 2.730 -4.458 -9.826 1.00 95.56 111 ASP A C 1
ATOM 903 O O . ASP A 1 111 ? 3.448 -4.842 -8.902 1.00 95.56 111 ASP A O 1
ATOM 907 N N . SER A 1 112 ? 3.165 -4.430 -11.090 1.00 95.50 112 SER A N 1
ATOM 908 C CA . SER A 1 112 ? 4.514 -4.867 -11.460 1.00 95.50 112 SER A CA 1
ATOM 909 C C . SER A 1 112 ? 5.579 -4.163 -10.612 1.00 95.50 112 SER A C 1
ATOM 911 O O . SER A 1 112 ? 6.423 -4.814 -9.995 1.00 95.50 112 SER A O 1
ATOM 913 N N . CYS A 1 113 ? 5.505 -2.840 -10.483 1.00 95.19 113 CYS A N 1
ATOM 914 C CA . CYS A 1 113 ? 6.451 -2.078 -9.675 1.00 95.19 113 CYS A CA 1
ATOM 915 C C . CYS A 1 113 ? 6.351 -2.355 -8.172 1.00 95.19 113 CYS A C 1
ATOM 917 O O . CYS A 1 113 ? 7.384 -2.392 -7.498 1.00 95.19 113 CYS A O 1
ATOM 919 N N . LEU A 1 114 ? 5.151 -2.593 -7.644 1.00 95.25 114 LEU A N 1
ATOM 920 C CA . LEU A 1 114 ? 4.970 -3.017 -6.258 1.00 95.25 114 LEU A CA 1
ATOM 921 C C . LEU A 1 114 ? 5.639 -4.380 -6.031 1.00 95.25 114 LEU A C 1
ATOM 923 O O . LEU A 1 114 ? 6.425 -4.504 -5.094 1.00 95.25 114 LEU A O 1
ATOM 927 N N . THR A 1 115 ? 5.472 -5.360 -6.925 1.00 95.50 115 THR A N 1
ATOM 928 C CA . THR A 1 115 ? 6.130 -6.677 -6.779 1.00 95.50 115 THR A CA 1
ATOM 929 C C . THR A 1 115 ? 7.664 -6.604 -6.786 1.00 95.50 115 THR A C 1
ATOM 931 O O . THR A 1 115 ? 8.322 -7.410 -6.120 1.00 95.50 115 THR A O 1
ATOM 934 N N . TYR A 1 116 ? 8.268 -5.613 -7.456 1.00 93.69 116 TYR A N 1
ATOM 935 C CA . TYR A 1 116 ? 9.711 -5.342 -7.353 1.00 93.69 116 TYR A CA 1
ATOM 936 C C . TYR A 1 116 ? 10.124 -4.844 -5.961 1.00 93.69 116 TYR A C 1
ATOM 938 O O . TYR A 1 116 ? 11.159 -5.272 -5.437 1.00 93.69 116 TYR A O 1
ATOM 946 N N . LEU A 1 117 ? 9.317 -3.983 -5.330 1.00 92.00 117 LEU A N 1
ATOM 947 C CA . LEU A 1 117 ? 9.551 -3.567 -3.943 1.00 92.00 117 LEU A CA 1
ATOM 948 C C . LEU A 1 117 ? 9.363 -4.735 -2.973 1.00 92.00 117 LEU A C 1
ATOM 950 O O . LEU A 1 117 ? 10.185 -4.916 -2.076 1.00 92.00 117 LEU A O 1
ATOM 954 N N . LEU A 1 118 ? 8.329 -5.551 -3.177 1.00 92.94 118 LEU A N 1
ATOM 955 C CA . LEU A 1 118 ? 8.022 -6.689 -2.309 1.00 92.94 118 LEU A CA 1
ATOM 956 C C . LEU A 1 118 ? 9.014 -7.848 -2.488 1.00 92.94 118 LEU A C 1
ATOM 958 O O . LEU A 1 118 ? 9.252 -8.608 -1.551 1.00 92.94 118 LEU A O 1
ATOM 962 N N . GLY A 1 119 ? 9.660 -7.953 -3.651 1.00 93.06 119 GLY A N 1
ATOM 963 C CA . GLY A 1 119 ? 10.546 -9.071 -3.992 1.00 93.06 119 GLY A CA 1
ATOM 964 C C . GLY A 1 119 ? 9.798 -10.300 -4.505 1.00 93.06 119 GLY A C 1
ATOM 965 O O . GLY A 1 119 ? 10.350 -11.394 -4.530 1.00 93.06 119 GLY A O 1
ATOM 966 N N . THR A 1 120 ? 8.550 -10.123 -4.928 1.00 94.81 120 THR A N 1
ATOM 967 C CA . THR A 1 120 ? 7.647 -11.191 -5.374 1.00 94.81 120 THR A CA 1
ATOM 968 C C . THR A 1 120 ? 7.528 -11.290 -6.895 1.00 94.81 120 THR A C 1
ATOM 970 O O . THR A 1 120 ? 6.906 -12.217 -7.400 1.00 94.81 120 THR A O 1
ATOM 973 N N . TRP A 1 121 ? 8.200 -10.402 -7.639 1.00 90.44 121 TRP A N 1
ATOM 974 C CA . TRP A 1 121 ? 8.266 -10.396 -9.110 1.00 90.44 121 TRP A CA 1
ATOM 975 C C . TRP A 1 121 ? 8.812 -11.699 -9.728 1.00 90.44 121 TRP A C 1
ATOM 977 O O . TRP A 1 121 ? 8.644 -11.950 -10.921 1.00 90.44 121 TRP A O 1
ATOM 987 N N . LYS A 1 122 ? 9.492 -12.528 -8.928 1.00 89.75 122 LYS A N 1
ATOM 988 C CA . LYS A 1 122 ? 9.870 -13.909 -9.251 1.00 89.75 122 LYS A CA 1
ATOM 989 C C . LYS A 1 122 ? 10.013 -14.735 -7.976 1.00 89.75 122 LYS A C 1
ATOM 991 O O . LYS A 1 122 ? 10.125 -14.189 -6.879 1.00 89.75 122 LYS A O 1
ATOM 996 N N . GLU A 1 123 ? 10.111 -16.054 -8.121 1.00 85.44 123 GLU A N 1
ATOM 997 C CA . GLU A 1 123 ? 10.442 -16.929 -6.994 1.00 85.44 123 GLU A CA 1
ATOM 998 C C . GLU A 1 123 ? 11.794 -16.552 -6.378 1.00 85.44 123 GLU A C 1
ATOM 1000 O O . GLU A 1 123 ? 12.802 -16.425 -7.075 1.00 85.44 123 GLU A O 1
ATOM 1005 N N . SER A 1 124 ? 11.813 -16.370 -5.054 1.00 81.25 124 SER A N 1
ATOM 1006 C CA . SER A 1 124 ? 12.991 -15.897 -4.309 1.00 81.25 124 SER A CA 1
ATOM 1007 C C . SER A 1 124 ? 13.556 -14.569 -4.838 1.00 81.25 124 SER A C 1
ATOM 1009 O O . SER A 1 124 ? 14.771 -14.343 -4.822 1.00 81.25 124 SER A O 1
ATOM 1011 N N . GLY A 1 125 ? 12.684 -13.692 -5.345 1.00 84.94 125 GLY A N 1
ATOM 1012 C CA . GLY A 1 125 ? 13.053 -12.350 -5.762 1.00 84.94 125 GLY A CA 1
ATOM 1013 C C . GLY A 1 125 ? 13.634 -11.541 -4.603 1.00 84.94 125 GLY A C 1
ATOM 1014 O O . GLY A 1 125 ? 13.297 -11.712 -3.433 1.00 84.94 125 GLY A O 1
ATOM 1015 N N . LYS A 1 126 ? 14.565 -10.649 -4.934 1.00 88.06 126 LYS A N 1
ATOM 1016 C CA . LYS A 1 126 ? 15.099 -9.695 -3.966 1.00 88.06 126 LYS A CA 1
ATOM 1017 C C . LYS A 1 126 ? 14.105 -8.540 -3.837 1.00 88.06 126 LYS A C 1
ATOM 1019 O O . LYS A 1 126 ? 13.710 -7.979 -4.857 1.00 88.06 126 LYS A O 1
ATOM 1024 N N . SER A 1 127 ? 13.729 -8.205 -2.606 1.00 89.94 127 SER A N 1
ATOM 1025 C CA . SER A 1 127 ? 12.903 -7.038 -2.280 1.00 89.94 127 SER A CA 1
ATOM 1026 C C . SER A 1 127 ? 13.680 -5.729 -2.452 1.00 89.94 127 SER A C 1
ATOM 1028 O O . SER A 1 127 ? 14.914 -5.725 -2.533 1.00 89.94 127 SER A O 1
ATOM 1030 N N . CYS A 1 128 ? 12.962 -4.609 -2.458 1.00 88.81 128 CYS A N 1
ATOM 1031 C CA . CYS A 1 128 ? 13.515 -3.258 -2.551 1.00 88.81 128 CYS A CA 1
ATOM 1032 C C . CYS A 1 128 ? 14.302 -2.982 -3.837 1.00 88.81 128 CYS A C 1
ATOM 1034 O O . CYS A 1 128 ? 15.327 -2.288 -3.821 1.00 88.81 128 CYS A O 1
ATOM 1036 N N . ILE A 1 129 ? 13.812 -3.523 -4.957 1.00 87.56 129 ILE A N 1
ATOM 1037 C CA . ILE A 1 129 ? 14.292 -3.175 -6.293 1.00 87.56 129 ILE A CA 1
ATOM 1038 C C . ILE A 1 129 ? 13.485 -1.985 -6.816 1.00 87.56 129 ILE A C 1
ATOM 1040 O O . ILE A 1 129 ? 12.257 -2.002 -6.837 1.00 87.56 129 ILE A O 1
ATOM 1044 N N . VAL A 1 130 ? 14.197 -0.953 -7.267 1.00 87.44 130 VAL A N 1
ATOM 1045 C CA . VAL A 1 130 ? 13.623 0.244 -7.888 1.00 87.44 130 VAL A CA 1
ATOM 1046 C C . VAL A 1 130 ? 14.256 0.398 -9.264 1.00 87.44 130 VAL A C 1
ATOM 1048 O O . VAL A 1 130 ? 15.341 0.961 -9.404 1.00 87.44 130 VAL A O 1
ATOM 1051 N N . THR A 1 131 ? 13.582 -0.124 -10.288 1.00 87.25 131 THR A N 1
ATOM 1052 C CA . THR A 1 131 ? 14.032 0.035 -11.676 1.00 87.25 131 THR A CA 1
ATOM 1053 C C . THR A 1 131 ? 13.835 1.480 -12.139 1.00 87.25 131 THR A C 1
ATOM 1055 O O . THR A 1 131 ? 13.004 2.225 -11.606 1.00 87.25 131 THR A O 1
ATOM 1058 N N . SER A 1 132 ? 14.574 1.894 -13.169 1.00 85.94 132 SER A N 1
ATOM 1059 C CA . SER A 1 132 ? 14.392 3.213 -13.791 1.00 85.94 132 SER A CA 1
ATOM 1060 C C . SER A 1 132 ? 12.966 3.404 -14.317 1.00 85.94 132 SER A C 1
ATOM 1062 O O . SER A 1 132 ? 12.377 4.467 -14.120 1.00 85.94 132 SER A O 1
ATOM 1064 N N . THR A 1 133 ? 12.387 2.357 -14.905 1.00 89.56 133 THR A N 1
ATOM 1065 C CA . THR A 1 133 ? 10.998 2.324 -15.374 1.00 89.56 133 THR A CA 1
ATOM 1066 C C . THR A 1 133 ? 10.019 2.574 -14.231 1.00 89.56 133 THR A C 1
ATOM 1068 O O . THR A 1 133 ? 9.205 3.494 -14.320 1.00 89.56 133 THR A O 1
ATOM 1071 N N . CYS A 1 134 ? 10.136 1.831 -13.126 1.00 91.56 134 CYS A N 1
ATOM 1072 C CA . CYS A 1 134 ? 9.242 1.996 -11.983 1.00 91.56 134 CYS A CA 1
ATOM 1073 C C . CYS A 1 134 ? 9.375 3.362 -11.328 1.00 91.56 134 CYS A C 1
ATOM 1075 O O . CYS A 1 134 ? 8.364 4.001 -11.043 1.00 91.56 134 CYS A O 1
ATOM 1077 N N . ARG A 1 135 ? 10.603 3.869 -11.180 1.00 88.19 135 ARG A N 1
ATOM 1078 C CA . ARG A 1 135 ? 10.829 5.232 -10.698 1.00 88.19 135 ARG A CA 1
ATOM 1079 C C . ARG A 1 135 ? 10.138 6.263 -11.589 1.00 88.19 135 ARG A C 1
ATOM 1081 O O . ARG A 1 135 ? 9.451 7.134 -11.069 1.00 88.19 135 ARG A O 1
ATOM 1088 N N . ASN A 1 136 ? 10.275 6.167 -12.910 1.00 86.56 136 ASN A N 1
ATOM 1089 C CA . ASN A 1 136 ? 9.697 7.149 -13.832 1.00 86.56 136 ASN A CA 1
ATOM 1090 C C . ASN A 1 136 ? 8.162 7.118 -13.844 1.00 86.56 136 ASN A C 1
ATOM 1092 O O . ASN A 1 136 ? 7.529 8.166 -13.947 1.00 86.56 136 ASN A O 1
ATOM 1096 N N . ILE A 1 137 ? 7.562 5.932 -13.725 1.00 88.12 137 ILE A N 1
ATOM 1097 C CA . ILE A 1 137 ? 6.103 5.769 -13.677 1.00 88.12 137 ILE A CA 1
ATOM 1098 C C . ILE A 1 137 ? 5.556 6.271 -12.335 1.00 88.12 137 ILE A C 1
ATOM 1100 O O . ILE A 1 137 ? 4.629 7.081 -12.301 1.00 88.12 137 ILE A O 1
ATOM 1104 N N . MET A 1 138 ? 6.152 5.829 -11.226 1.00 88.75 138 MET A N 1
ATOM 1105 C CA . MET A 1 138 ? 5.626 6.076 -9.880 1.00 88.75 138 MET A CA 1
ATOM 1106 C C . MET A 1 138 ? 5.901 7.486 -9.358 1.00 88.75 138 MET A C 1
ATOM 1108 O O . MET A 1 138 ? 5.184 7.962 -8.487 1.00 88.75 138 MET A O 1
ATOM 1112 N N . THR A 1 139 ? 6.897 8.185 -9.908 1.00 86.50 139 THR A N 1
ATOM 1113 C CA . THR A 1 139 ? 7.181 9.592 -9.566 1.00 86.50 139 THR A CA 1
ATOM 1114 C C . THR A 1 139 ? 6.580 10.585 -10.566 1.00 86.50 139 THR A C 1
ATOM 1116 O O . THR A 1 139 ? 6.822 11.786 -10.455 1.00 86.50 139 THR A O 1
ATOM 1119 N N . LYS A 1 140 ? 5.795 10.114 -11.549 1.00 84.00 140 LYS A N 1
ATOM 1120 C CA . LYS A 1 140 ? 5.179 10.978 -12.561 1.00 84.00 140 LYS A CA 1
ATOM 1121 C C . LYS A 1 140 ? 4.254 12.014 -11.899 1.00 84.00 140 LYS A C 1
ATOM 1123 O O . LYS A 1 140 ? 3.311 11.617 -11.212 1.00 84.00 140 LYS A O 1
ATOM 1128 N N . PRO A 1 141 ? 4.479 13.322 -12.109 1.00 80.12 141 PRO A N 1
ATOM 1129 C CA . PRO A 1 141 ? 3.685 14.358 -11.462 1.00 80.12 141 PRO A CA 1
ATOM 1130 C C . PRO A 1 141 ? 2.286 14.483 -12.075 1.00 80.12 141 PRO A C 1
ATOM 1132 O O . PRO A 1 141 ? 2.057 14.136 -13.237 1.00 80.12 141 PRO A O 1
ATOM 1135 N N . GLY A 1 142 ? 1.360 15.049 -11.298 1.00 78.88 142 GLY A N 1
ATOM 1136 C CA . GLY A 1 142 ? 0.026 15.421 -11.774 1.00 78.88 142 GLY A CA 1
ATOM 1137 C C . GLY A 1 142 ? -0.936 14.247 -11.965 1.00 78.88 142 GLY A C 1
ATOM 1138 O O . GLY A 1 142 ? -1.922 14.388 -12.681 1.00 78.88 142 GLY A O 1
ATOM 1139 N N . CYS A 1 143 ? -0.679 13.096 -11.353 1.00 83.50 143 CYS A N 1
ATOM 1140 C CA . CYS A 1 143 ? -1.624 11.984 -11.356 1.00 83.50 143 CYS A CA 1
ATOM 1141 C C . CYS A 1 143 ? -2.740 12.207 -10.331 1.00 83.50 143 CYS A C 1
ATOM 1143 O O . CYS A 1 143 ? -2.507 12.777 -9.264 1.00 83.50 143 CYS A O 1
ATOM 1145 N N . SER A 1 144 ? -3.955 11.771 -10.663 1.00 84.31 144 SER A N 1
ATOM 1146 C CA . SER A 1 144 ? -5.135 11.884 -9.800 1.00 84.31 144 SER A CA 1
ATOM 1147 C C . SER A 1 144 ? -5.784 10.527 -9.541 1.00 84.31 144 SER A C 1
ATOM 1149 O O . SER A 1 144 ? -5.425 9.516 -10.153 1.00 84.31 144 SER A O 1
ATOM 1151 N N . ASP A 1 145 ? -6.755 10.530 -8.628 1.00 86.19 145 ASP A N 1
ATOM 1152 C CA . ASP A 1 145 ? -7.676 9.422 -8.380 1.00 86.19 145 ASP A CA 1
ATOM 1153 C C . ASP A 1 145 ? -6.943 8.096 -8.120 1.00 86.19 145 ASP A C 1
ATOM 1155 O O . ASP A 1 145 ? -6.005 8.034 -7.325 1.00 86.19 145 ASP A O 1
ATOM 1159 N N . TYR A 1 146 ? -7.356 7.036 -8.811 1.00 87.88 146 TYR A N 1
ATOM 1160 C CA . TYR A 1 146 ? -6.814 5.691 -8.667 1.00 87.88 146 TYR A CA 1
ATOM 1161 C C . TYR A 1 146 ? -5.300 5.628 -8.910 1.00 87.88 146 TYR A C 1
ATOM 1163 O O . TYR A 1 146 ? -4.573 4.999 -8.145 1.00 87.88 146 TYR A O 1
ATOM 1171 N N . SER A 1 147 ? -4.792 6.348 -9.920 1.00 89.31 147 SER A N 1
ATOM 1172 C CA . SER A 1 147 ? -3.348 6.406 -10.183 1.00 89.31 147 SER A CA 1
ATOM 1173 C C . SER A 1 147 ? -2.577 7.011 -9.005 1.00 89.31 147 SER A C 1
ATOM 1175 O O . SER A 1 147 ? -1.484 6.547 -8.688 1.00 89.31 147 SER A O 1
ATOM 1177 N N . LEU A 1 148 ? -3.137 8.023 -8.337 1.00 87.38 148 LEU A N 1
ATOM 1178 C CA . LEU A 1 148 ? -2.495 8.639 -7.176 1.00 87.38 148 LEU A CA 1
ATOM 1179 C C . LEU A 1 148 ? -2.444 7.678 -5.980 1.00 87.38 148 LEU A C 1
ATOM 1181 O O . LEU A 1 148 ? -1.427 7.624 -5.290 1.00 87.38 148 LEU A O 1
ATOM 1185 N N . SER A 1 149 ? -3.500 6.889 -5.751 1.00 89.75 149 SER A N 1
ATOM 1186 C CA . SER A 1 149 ? -3.508 5.857 -4.703 1.00 89.75 149 SER A CA 1
ATOM 1187 C C . SER A 1 149 ? -2.393 4.826 -4.905 1.00 89.75 149 SER A C 1
ATOM 1189 O O . SER A 1 149 ? -1.689 4.492 -3.955 1.00 89.75 149 SER A O 1
ATOM 1191 N N . HIS A 1 150 ? -2.162 4.397 -6.146 1.00 93.06 150 HIS A N 1
ATOM 1192 C CA . HIS A 1 150 ? -1.083 3.467 -6.496 1.00 93.06 150 HIS A CA 1
ATOM 1193 C C . HIS A 1 150 ? 0.318 4.063 -6.298 1.00 93.06 150 HIS A C 1
ATOM 1195 O O . HIS A 1 150 ? 1.199 3.404 -5.743 1.00 93.06 150 HIS A O 1
ATOM 1201 N N . GLN A 1 151 ? 0.521 5.335 -6.662 1.00 90.12 151 GLN A N 1
ATOM 1202 C CA . GLN A 1 151 ? 1.768 6.044 -6.344 1.00 90.12 151 GLN A CA 1
ATOM 1203 C C . GLN A 1 151 ? 1.988 6.128 -4.828 1.00 90.12 151 GLN A C 1
ATOM 1205 O O . GLN A 1 151 ? 3.098 5.894 -4.349 1.00 90.12 151 GLN A O 1
ATOM 1210 N N . LEU A 1 152 ? 0.930 6.409 -4.060 1.00 89.12 152 LEU A N 1
ATOM 1211 C CA . LEU A 1 152 ? 1.003 6.464 -2.604 1.00 89.12 152 LEU A CA 1
ATOM 1212 C C . LEU A 1 152 ? 1.382 5.105 -2.006 1.00 89.12 152 LEU A C 1
ATOM 1214 O O . LEU A 1 152 ? 2.286 5.066 -1.174 1.00 89.12 152 LEU A O 1
ATOM 1218 N N . PHE A 1 153 ? 0.760 4.006 -2.448 1.00 91.81 153 PHE A N 1
ATOM 1219 C CA . PHE A 1 153 ? 1.136 2.656 -2.012 1.00 91.81 153 PHE A CA 1
ATOM 1220 C C . PHE A 1 153 ? 2.606 2.352 -2.306 1.00 91.81 153 PHE A C 1
ATOM 1222 O O . PHE A 1 153 ? 3.303 1.811 -1.450 1.00 91.81 153 PHE A O 1
ATOM 1229 N N . TYR A 1 154 ? 3.109 2.760 -3.470 1.00 91.62 154 TYR A N 1
ATOM 1230 C CA . TYR A 1 154 ? 4.504 2.540 -3.839 1.00 91.62 154 TYR A CA 1
ATOM 1231 C C . TYR A 1 154 ? 5.487 3.240 -2.892 1.00 91.62 154 TYR A C 1
ATOM 1233 O O . TYR A 1 154 ? 6.401 2.600 -2.366 1.00 91.62 154 TYR A O 1
ATOM 1241 N N . PHE A 1 155 ? 5.288 4.534 -2.618 1.00 87.56 155 PHE A N 1
ATOM 1242 C CA . PHE A 1 155 ? 6.141 5.263 -1.670 1.00 87.56 155 PHE A CA 1
ATOM 1243 C C . PHE A 1 155 ? 5.995 4.739 -0.243 1.00 87.56 155 PHE A C 1
ATOM 1245 O O . PHE A 1 155 ? 6.985 4.623 0.477 1.00 87.56 155 PHE A O 1
ATOM 1252 N N . LEU A 1 156 ? 4.770 4.387 0.142 1.00 86.88 156 LEU A N 1
ATOM 1253 C CA . LEU A 1 156 ? 4.452 3.823 1.441 1.00 86.88 156 LEU A CA 1
ATOM 1254 C C . LEU A 1 156 ? 5.214 2.516 1.687 1.00 86.88 156 LEU A C 1
ATOM 1256 O O . LEU A 1 156 ? 5.892 2.367 2.703 1.00 86.88 156 LEU A O 1
ATOM 1260 N N . PHE A 1 157 ? 5.158 1.587 0.735 1.00 89.62 157 PHE A N 1
ATOM 1261 C CA . PHE A 1 157 ? 5.851 0.308 0.850 1.00 89.62 157 PHE A CA 1
ATOM 1262 C C . PHE A 1 157 ? 7.363 0.487 0.817 1.00 89.62 157 PHE A C 1
ATOM 1264 O O . PHE A 1 157 ? 8.062 -0.180 1.575 1.00 89.62 157 PHE A O 1
ATOM 1271 N N . ALA A 1 158 ? 7.873 1.413 0.003 1.00 87.75 158 ALA A N 1
ATOM 1272 C CA . ALA A 1 158 ? 9.294 1.726 -0.008 1.00 87.75 158 ALA A CA 1
ATOM 1273 C C . ALA A 1 1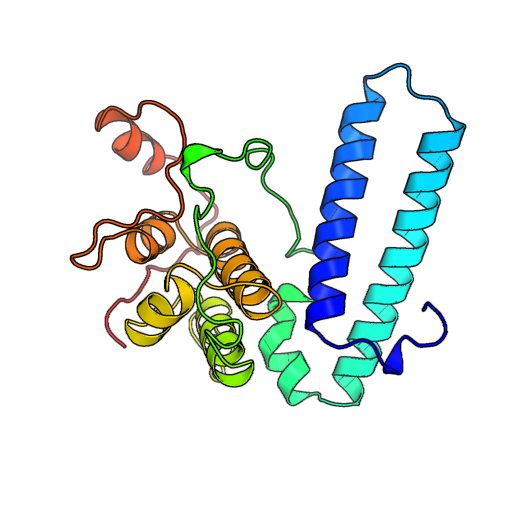58 ? 9.787 2.250 1.354 1.00 87.75 158 ALA A C 1
ATOM 1275 O O . ALA A 1 158 ? 10.850 1.824 1.801 1.00 87.75 158 ALA A O 1
ATOM 1276 N N . ASP A 1 159 ? 9.029 3.119 2.033 1.00 82.62 159 ASP A N 1
ATOM 1277 C CA . ASP A 1 159 ? 9.410 3.643 3.359 1.00 82.62 159 ASP A CA 1
ATOM 1278 C C . ASP A 1 159 ? 9.350 2.566 4.448 1.00 82.62 159 ASP A C 1
ATOM 1280 O O . ASP A 1 159 ? 10.184 2.535 5.350 1.00 82.62 159 ASP A O 1
ATOM 1284 N N . MET A 1 160 ? 8.390 1.645 4.345 1.00 82.81 160 MET A N 1
ATOM 1285 C CA . MET A 1 160 ? 8.187 0.592 5.344 1.00 82.81 160 MET A CA 1
ATOM 1286 C C . MET A 1 160 ? 9.120 -0.614 5.169 1.00 82.81 160 MET A C 1
ATOM 1288 O O . MET A 1 160 ? 9.495 -1.240 6.159 1.00 82.81 160 MET A O 1
ATOM 1292 N N . LEU A 1 161 ? 9.491 -0.957 3.932 1.00 83.62 161 LEU A N 1
ATOM 1293 C CA . LEU A 1 161 ? 10.296 -2.148 3.628 1.00 83.62 161 LEU A CA 1
ATOM 1294 C C . LEU A 1 161 ? 11.775 -1.857 3.416 1.00 83.62 161 LEU A C 1
ATOM 1296 O O . LEU A 1 161 ? 12.616 -2.720 3.679 1.00 83.62 161 LEU A O 1
ATOM 1300 N N . CYS A 1 162 ? 12.098 -0.689 2.867 1.00 81.88 162 CYS A N 1
ATOM 1301 C CA . CYS A 1 162 ? 13.401 -0.463 2.272 1.00 81.88 162 CYS A CA 1
ATOM 1302 C C . CYS A 1 162 ? 14.276 0.456 3.115 1.00 81.88 162 CYS A C 1
ATOM 1304 O O . CYS A 1 162 ? 13.819 1.276 3.904 1.00 81.88 162 CYS A O 1
ATOM 1306 N N . SER A 1 163 ? 15.591 0.297 2.965 1.00 71.50 163 SER A N 1
ATOM 1307 C CA . SER A 1 163 ? 16.548 1.139 3.677 1.00 71.50 163 SER A CA 1
ATOM 1308 C C . SER A 1 163 ? 16.470 2.593 3.203 1.00 71.50 163 SER A C 1
ATOM 1310 O O . SER A 1 163 ? 16.025 2.887 2.093 1.00 71.50 163 SER A O 1
ATOM 1312 N N . VAL A 1 164 ? 17.006 3.512 4.010 1.00 64.31 164 VAL A N 1
ATOM 1313 C CA . VAL A 1 164 ? 17.099 4.945 3.674 1.00 64.31 164 VAL A CA 1
ATOM 1314 C C . VAL A 1 164 ? 17.779 5.177 2.316 1.00 64.31 164 VAL A C 1
ATOM 1316 O O . VAL A 1 164 ? 17.402 6.086 1.584 1.00 64.31 164 VAL A O 1
ATOM 1319 N N . ALA A 1 165 ? 18.730 4.323 1.923 1.00 58.41 165 ALA A N 1
ATOM 1320 C CA . ALA A 1 165 ? 19.367 4.394 0.608 1.00 58.41 165 ALA A CA 1
ATOM 1321 C C . ALA A 1 165 ? 18.377 4.166 -0.558 1.00 58.41 165 ALA A C 1
ATOM 1323 O O . ALA A 1 165 ? 18.526 4.780 -1.614 1.00 58.41 165 ALA A O 1
ATOM 1324 N N . CYS A 1 166 ? 17.342 3.342 -0.362 1.00 60.59 166 CYS A N 1
ATOM 1325 C CA . CYS A 1 166 ? 16.278 3.103 -1.344 1.00 60.59 166 CYS A CA 1
ATOM 1326 C C . CYS A 1 166 ? 15.433 4.350 -1.569 1.00 60.59 166 CYS A C 1
ATOM 1328 O O . CYS A 1 166 ? 15.225 4.780 -2.702 1.00 60.59 166 CYS A O 1
ATOM 1330 N N . LEU A 1 167 ? 15.025 4.979 -0.469 1.00 63.09 167 LEU A N 1
ATOM 1331 C CA . LEU A 1 167 ? 14.270 6.228 -0.479 1.00 63.09 167 LEU A CA 1
ATOM 1332 C C . LEU A 1 167 ? 15.070 7.357 -1.132 1.00 63.09 167 LEU A C 1
ATOM 1334 O O . LEU A 1 167 ? 14.526 8.162 -1.888 1.00 63.09 167 LEU A O 1
ATOM 1338 N N . VAL A 1 168 ? 16.387 7.384 -0.914 1.00 61.72 168 VAL A N 1
ATOM 1339 C CA . VAL A 1 168 ? 17.282 8.316 -1.609 1.00 61.72 168 VAL A CA 1
ATOM 1340 C C . VAL A 1 168 ? 17.319 8.036 -3.115 1.00 61.72 168 VAL A C 1
ATOM 1342 O O . VAL A 1 168 ? 17.290 8.983 -3.886 1.00 61.72 168 VAL A O 1
ATOM 1345 N N . SER A 1 169 ? 17.311 6.779 -3.567 1.00 61.09 169 SER A N 1
ATOM 1346 C CA . SER A 1 169 ? 17.270 6.451 -5.006 1.00 61.09 169 SER A CA 1
ATOM 1347 C C . SER A 1 169 ? 15.926 6.778 -5.682 1.00 61.09 169 SER A C 1
ATOM 1349 O O . SER A 1 169 ? 15.887 7.094 -6.875 1.00 61.09 169 SER A O 1
ATOM 1351 N N . LEU A 1 170 ? 14.827 6.741 -4.923 1.00 62.41 170 LEU A N 1
ATOM 1352 C CA . LEU A 1 170 ? 13.498 7.186 -5.364 1.00 62.41 170 LEU A CA 1
ATOM 1353 C C . LEU A 1 170 ? 13.386 8.710 -5.462 1.00 62.41 170 LEU A C 1
ATOM 1355 O O . LEU A 1 170 ? 12.634 9.225 -6.286 1.00 62.41 170 LEU A O 1
ATOM 1359 N N . THR A 1 171 ? 14.126 9.423 -4.614 1.00 58.28 171 THR A N 1
ATOM 1360 C CA . THR A 1 171 ? 14.110 10.891 -4.512 1.00 58.28 171 THR A CA 1
ATOM 1361 C C . THR A 1 171 ? 15.292 11.556 -5.222 1.00 58.28 171 THR A C 1
ATOM 1363 O O . THR A 1 171 ? 15.325 12.783 -5.335 1.00 58.28 171 THR A O 1
ATOM 1366 N N . SER A 1 172 ? 16.264 10.776 -5.713 1.00 52.84 172 SER A N 1
ATOM 1367 C CA . SER A 1 172 ? 17.369 11.267 -6.532 1.00 52.84 172 SER A CA 1
ATOM 1368 C C . SER A 1 172 ? 16.827 11.644 -7.905 1.00 52.84 172 SER A C 1
ATOM 1370 O O . SER A 1 172 ? 16.292 10.810 -8.632 1.00 52.84 172 SER A O 1
ATOM 1372 N N . THR A 1 173 ? 16.948 12.927 -8.210 1.00 45.59 173 THR A N 1
ATOM 1373 C CA . THR A 1 173 ? 16.331 13.645 -9.322 1.00 45.59 173 THR A CA 1
ATOM 1374 C C . THR A 1 173 ? 16.518 12.972 -10.686 1.00 45.59 173 THR A C 1
ATOM 1376 O O . THR A 1 173 ? 17.651 12.755 -11.114 1.00 45.59 173 THR A O 1
ATOM 1379 N N . ASN A 1 174 ? 15.418 12.795 -11.427 1.00 40.47 174 ASN A N 1
ATOM 1380 C CA . ASN A 1 174 ? 15.433 13.091 -12.864 1.00 40.47 174 ASN A CA 1
ATOM 1381 C C . ASN A 1 174 ? 15.626 14.608 -13.035 1.00 40.47 174 ASN A C 1
ATOM 1383 O O . ASN A 1 174 ? 15.297 15.366 -12.123 1.00 40.47 174 ASN A O 1
ATOM 1387 N N . SER A 1 175 ? 16.136 15.049 -14.184 1.00 37.16 175 SER A N 1
ATOM 1388 C CA . SER A 1 175 ? 16.498 16.433 -14.561 1.00 37.16 175 SER A CA 1
ATOM 1389 C C . SER A 1 175 ? 15.504 17.548 -14.180 1.00 37.16 175 SER A C 1
ATOM 1391 O O . SER A 1 175 ? 15.874 18.717 -14.202 1.00 37.16 175 SER A O 1
ATOM 1393 N N . ASP A 1 176 ? 14.273 17.192 -13.808 1.00 40.00 176 ASP A N 1
ATOM 1394 C CA . ASP A 1 176 ? 13.142 18.078 -13.530 1.00 40.00 176 ASP A CA 1
ATOM 1395 C C . ASP A 1 176 ? 12.902 18.363 -12.028 1.00 40.00 176 ASP A C 1
ATOM 1397 O O . ASP A 1 176 ? 11.882 18.936 -11.653 1.00 40.00 176 ASP A O 1
ATOM 1401 N N . GLY A 1 177 ? 13.833 17.996 -11.136 1.00 34.84 177 GLY A N 1
ATOM 1402 C CA . GLY A 1 177 ? 13.922 18.595 -9.792 1.00 34.84 177 GLY A CA 1
ATOM 1403 C C . GLY A 1 177 ? 12.901 18.145 -8.732 1.00 34.84 177 GLY A C 1
ATOM 1404 O O . GLY A 1 177 ? 12.783 18.802 -7.698 1.00 34.84 177 GLY A O 1
ATOM 1405 N N . TRP A 1 178 ? 12.191 17.030 -8.923 1.00 38.41 178 TRP A N 1
ATOM 1406 C CA . TRP A 1 178 ? 11.227 16.517 -7.936 1.00 38.41 178 TRP A CA 1
ATOM 1407 C C . TRP A 1 178 ? 11.882 15.771 -6.756 1.00 38.41 178 TRP A C 1
ATOM 1409 O O . TRP A 1 178 ? 12.709 14.882 -6.956 1.00 38.41 178 TRP A O 1
ATOM 1419 N N . ARG A 1 179 ? 11.455 16.086 -5.519 1.00 44.28 179 ARG A N 1
ATOM 1420 C CA . ARG A 1 179 ? 11.716 15.299 -4.295 1.00 44.28 179 ARG A CA 1
ATOM 1421 C C . ARG A 1 179 ? 10.378 14.878 -3.668 1.00 44.28 179 ARG A C 1
ATOM 1423 O O . ARG A 1 179 ? 9.740 15.721 -3.043 1.00 44.28 179 ARG A O 1
ATOM 1430 N N . PRO A 1 180 ? 9.950 13.610 -3.790 1.00 38.34 180 PRO A N 1
ATOM 1431 C CA . PRO A 1 180 ? 8.647 13.170 -3.284 1.00 38.34 180 PRO A CA 1
ATOM 1432 C C . PRO A 1 180 ? 8.556 13.114 -1.749 1.00 38.34 180 PRO A C 1
ATOM 1434 O O . PRO A 1 180 ? 7.459 13.121 -1.211 1.00 38.34 180 PRO A O 1
ATOM 1437 N N . PHE A 1 181 ? 9.681 13.132 -1.032 1.00 36.66 181 PHE A N 1
ATOM 1438 C CA . PHE A 1 181 ? 9.725 13.245 0.425 1.00 36.66 181 PHE A CA 1
ATOM 1439 C C . PHE A 1 181 ? 10.984 14.019 0.819 1.00 36.66 181 PHE A C 1
ATOM 1441 O O . PHE A 1 181 ? 12.102 13.525 0.671 1.00 36.66 181 PHE A O 1
ATOM 1448 N N . SER A 1 182 ? 10.826 15.243 1.321 1.00 33.62 182 SER A N 1
ATOM 1449 C CA . SER A 1 182 ? 11.867 15.855 2.149 1.00 33.62 182 SER A CA 1
ATOM 1450 C C . SER A 1 182 ? 11.542 15.498 3.595 1.00 33.62 182 SER A C 1
ATOM 1452 O O . SER A 1 182 ? 10.489 15.914 4.079 1.00 33.62 182 SER A O 1
ATOM 1454 N N . PRO A 1 183 ? 12.399 14.754 4.318 1.00 37.31 183 PRO A N 1
ATOM 1455 C CA . PRO A 1 183 ? 12.281 14.686 5.762 1.00 37.31 183 PRO A CA 1
ATOM 1456 C C . PRO A 1 183 ? 12.486 16.113 6.264 1.00 37.31 183 PRO A C 1
ATOM 1458 O O . PRO A 1 183 ? 13.596 16.645 6.236 1.00 37.31 183 PRO A O 1
ATOM 1461 N N . GLY A 1 184 ? 11.397 16.769 6.650 1.00 31.41 184 GLY A N 1
ATOM 1462 C CA . GLY A 1 184 ? 11.426 18.089 7.249 1.00 31.41 184 GLY A CA 1
ATOM 1463 C C . GLY A 1 184 ? 12.153 18.033 8.586 1.00 31.41 184 GLY A C 1
ATOM 1464 O O . GLY A 1 184 ? 11.546 17.861 9.639 1.00 31.41 184 GLY A O 1
ATOM 1465 N N . ARG A 1 185 ? 13.473 18.181 8.544 1.00 30.44 185 ARG A N 1
ATOM 1466 C CA . ARG A 1 185 ? 14.261 18.911 9.530 1.00 30.44 185 ARG A CA 1
ATOM 1467 C C . ARG A 1 185 ? 15.613 19.220 8.913 1.00 30.44 185 ARG A C 1
ATOM 1469 O O . ARG A 1 185 ? 16.198 18.382 8.245 1.00 30.44 185 ARG A O 1
ATOM 1476 N N . SER A 1 186 ? 16.080 20.437 9.163 1.00 30.77 186 SER A N 1
ATOM 1477 C CA . SER A 1 186 ? 17.465 20.879 9.015 1.00 30.77 186 SER A CA 1
ATOM 1478 C C . SER A 1 186 ? 18.452 19.750 9.347 1.00 30.77 186 SER A C 1
ATOM 1480 O O . SER A 1 186 ? 18.765 19.505 10.509 1.00 30.77 186 SER A O 1
ATOM 1482 N N . LEU A 1 187 ? 18.909 19.027 8.328 1.00 31.39 187 LEU A N 1
ATOM 1483 C CA . LEU A 1 187 ? 20.001 18.076 8.439 1.00 31.39 187 LEU A CA 1
ATOM 1484 C C . LEU A 1 187 ? 21.168 18.754 7.739 1.00 31.39 187 LEU A C 1
ATOM 1486 O O . LEU A 1 187 ? 21.369 18.631 6.530 1.00 31.39 187 LEU A O 1
ATOM 1490 N N . ARG A 1 188 ? 21.941 19.508 8.532 1.00 26.77 188 ARG A N 1
ATOM 1491 C CA . ARG A 1 188 ? 23.368 19.656 8.239 1.00 26.77 188 ARG A CA 1
ATOM 1492 C C . ARG A 1 188 ? 23.897 18.265 7.877 1.00 26.77 188 ARG A C 1
ATOM 1494 O O . ARG A 1 188 ? 23.484 17.273 8.483 1.00 26.77 188 ARG A O 1
ATOM 1501 N N . LYS A 1 189 ? 24.781 18.213 6.879 1.00 28.66 189 LYS A N 1
ATOM 1502 C CA . LYS A 1 189 ? 25.424 16.993 6.356 1.00 28.66 189 LYS A CA 1
ATOM 1503 C C . LYS A 1 189 ? 25.874 16.020 7.465 1.00 28.66 189 LYS A C 1
ATOM 1505 O O . LYS A 1 189 ? 25.806 14.812 7.279 1.00 28.66 189 LYS A O 1
ATOM 1510 N N . ASP A 1 190 ? 26.192 16.556 8.633 1.00 26.09 190 ASP A N 1
ATOM 1511 C CA . ASP A 1 190 ? 26.638 15.912 9.871 1.00 26.09 190 ASP A CA 1
ATOM 1512 C C . ASP A 1 190 ? 25.661 14.864 10.471 1.00 26.09 190 ASP A C 1
ATOM 1514 O O . ASP A 1 190 ? 26.050 14.044 11.304 1.00 26.09 190 ASP A O 1
ATOM 1518 N N . ALA A 1 191 ? 24.380 14.849 10.081 1.00 26.16 191 ALA A N 1
ATOM 1519 C CA . ALA A 1 191 ? 23.397 13.904 10.630 1.00 26.16 191 ALA A CA 1
ATOM 1520 C C . ALA A 1 191 ? 23.190 12.627 9.788 1.00 26.16 191 ALA A C 1
ATOM 1522 O O . ALA A 1 191 ? 22.668 11.638 10.306 1.00 26.16 191 ALA A O 1
ATOM 1523 N N . LEU A 1 192 ? 23.655 12.606 8.532 1.00 29.33 192 LEU A N 1
ATOM 1524 C CA . LEU A 1 192 ? 23.738 11.373 7.734 1.00 29.33 192 LEU A CA 1
ATOM 1525 C C . LEU A 1 192 ? 24.807 10.419 8.292 1.00 29.33 192 LEU A C 1
ATOM 1527 O O . LEU A 1 192 ? 24.607 9.209 8.272 1.00 29.33 192 LEU A O 1
ATOM 1531 N N . GLU A 1 193 ? 25.879 10.947 8.888 1.00 28.41 193 GLU A N 1
ATOM 1532 C CA . GLU A 1 193 ? 26.932 10.139 9.524 1.00 28.41 193 GLU A CA 1
ATOM 1533 C C . GLU A 1 193 ? 26.464 9.458 10.825 1.00 28.41 193 GLU A C 1
ATOM 1535 O O . GLU A 1 193 ? 26.962 8.393 11.180 1.00 28.41 193 GLU A O 1
ATOM 1540 N N . ASN A 1 194 ? 25.440 9.996 11.498 1.00 26.53 194 ASN A N 1
ATOM 1541 C CA . ASN A 1 194 ? 24.908 9.443 12.752 1.00 26.53 194 ASN A CA 1
ATOM 1542 C C . ASN A 1 194 ? 23.771 8.416 12.573 1.00 26.53 194 ASN A C 1
ATOM 1544 O O . ASN A 1 194 ? 23.383 7.749 13.533 1.00 26.53 194 ASN A O 1
ATOM 1548 N N . LEU A 1 195 ? 23.229 8.265 11.359 1.00 30.44 195 LEU A N 1
ATOM 1549 C CA . LEU A 1 195 ? 22.277 7.192 11.026 1.00 30.44 195 LEU A CA 1
ATOM 1550 C C . LEU A 1 195 ? 22.983 5.900 10.585 1.00 30.44 195 LEU A C 1
ATOM 1552 O O . LEU A 1 195 ? 22.389 4.827 10.663 1.00 30.44 195 LEU A O 1
ATOM 1556 N N . VAL A 1 196 ? 24.258 5.990 10.193 1.00 32.44 196 VAL A N 1
ATOM 1557 C CA . VAL A 1 196 ? 25.118 4.846 9.837 1.00 32.44 196 VAL A CA 1
ATOM 1558 C C . VAL A 1 196 ? 25.583 4.064 11.079 1.00 32.44 196 VAL A C 1
ATOM 1560 O O . VAL A 1 196 ? 25.980 2.909 10.973 1.00 32.44 196 VAL A O 1
ATOM 1563 N N . SER A 1 197 ? 25.495 4.651 12.276 1.00 24.12 197 SER A N 1
ATOM 1564 C CA . SER A 1 197 ? 26.090 4.114 13.509 1.00 24.12 197 SER A CA 1
ATOM 1565 C C . SER A 1 197 ? 25.120 3.398 14.462 1.00 24.12 197 SER A C 1
ATOM 1567 O O . SER A 1 197 ? 25.545 2.950 15.528 1.00 24.12 197 SER A O 1
ATOM 1569 N N . LYS A 1 198 ? 23.837 3.221 14.107 1.00 26.22 198 LYS A N 1
ATOM 1570 C CA . LYS A 1 198 ? 22.914 2.392 14.907 1.00 26.22 198 LYS A CA 1
ATOM 1571 C C . LYS A 1 198 ? 22.858 0.952 14.384 1.00 26.22 198 LYS A C 1
ATOM 1573 O O . LYS A 1 198 ? 22.492 0.754 13.227 1.00 26.22 198 LYS A O 1
ATOM 1578 N N . PRO A 1 199 ? 23.139 -0.063 15.223 1.00 26.58 199 PRO A N 1
ATOM 1579 C CA . PRO A 1 199 ? 22.974 -1.451 14.829 1.00 26.58 199 PRO A CA 1
ATOM 1580 C C . PRO A 1 199 ? 21.475 -1.778 14.806 1.00 26.58 199 PRO A C 1
ATOM 1582 O O . PRO A 1 199 ? 20.844 -1.927 15.850 1.00 26.58 199 PRO A O 1
ATOM 1585 N N . TYR A 1 200 ? 20.891 -1.854 13.611 1.00 35.09 200 TYR A N 1
ATOM 1586 C CA . TYR A 1 200 ? 19.593 -2.494 13.382 1.00 35.09 200 TYR A CA 1
ATOM 1587 C C . TYR A 1 200 ? 19.807 -3.974 13.030 1.00 35.09 200 TYR A C 1
ATOM 1589 O O . TYR A 1 200 ? 20.890 -4.329 12.553 1.00 35.09 200 TYR A O 1
ATOM 1597 N N . PRO A 1 201 ? 18.825 -4.851 13.322 1.00 31.83 201 PRO A N 1
ATOM 1598 C CA . PRO A 1 201 ? 19.007 -6.296 13.314 1.00 31.83 201 PRO A CA 1
ATOM 1599 C C . PRO A 1 201 ? 19.577 -6.770 11.978 1.00 31.83 201 PRO A C 1
ATOM 1601 O O . PRO A 1 201 ? 19.113 -6.407 10.898 1.00 31.83 201 PRO A O 1
ATOM 1604 N N . THR A 1 202 ? 20.644 -7.552 12.088 1.00 33.06 202 THR A N 1
ATOM 1605 C CA . THR A 1 202 ? 21.436 -8.117 10.998 1.00 33.06 202 THR A CA 1
ATOM 1606 C C . THR A 1 202 ? 20.542 -8.765 9.938 1.00 33.06 202 THR A C 1
ATOM 1608 O O . THR A 1 202 ? 19.940 -9.805 10.197 1.00 33.06 202 THR A O 1
ATOM 1611 N N . GLY A 1 203 ? 20.469 -8.157 8.746 1.00 32.88 203 GLY A N 1
ATOM 1612 C CA . GLY A 1 203 ? 19.730 -8.716 7.606 1.00 32.88 203 GLY A CA 1
ATOM 1613 C C . GLY A 1 203 ? 19.425 -7.786 6.419 1.00 32.88 203 GLY A C 1
ATOM 1614 O O . GLY A 1 203 ? 19.013 -8.282 5.373 1.00 32.88 203 GLY A O 1
ATOM 1615 N N . VAL A 1 204 ? 19.626 -6.465 6.517 1.00 35.03 204 VAL A N 1
ATOM 1616 C CA . VAL A 1 204 ? 19.171 -5.513 5.478 1.00 35.03 204 VAL A CA 1
ATOM 1617 C C . VAL A 1 204 ? 20.154 -5.429 4.300 1.00 35.03 204 VAL A C 1
ATOM 1619 O O . VAL A 1 204 ? 21.320 -5.071 4.462 1.00 35.03 204 VAL A O 1
ATOM 1622 N N . ARG A 1 205 ? 19.675 -5.778 3.097 1.00 38.47 205 ARG A N 1
ATOM 1623 C CA . ARG A 1 205 ? 20.449 -5.885 1.848 1.00 38.47 205 ARG A CA 1
ATOM 1624 C C . ARG A 1 205 ? 20.244 -4.634 0.972 1.00 38.47 205 ARG A C 1
ATOM 1626 O O . ARG A 1 205 ? 19.133 -4.140 0.840 1.00 38.47 205 ARG A O 1
ATOM 1633 N N . TRP A 1 206 ? 21.336 -4.151 0.380 1.00 30.86 206 TRP A N 1
ATOM 1634 C CA . TRP A 1 206 ? 21.479 -2.973 -0.491 1.00 30.86 206 TRP A CA 1
ATOM 1635 C C . TRP A 1 206 ? 20.452 -2.863 -1.628 1.00 30.86 206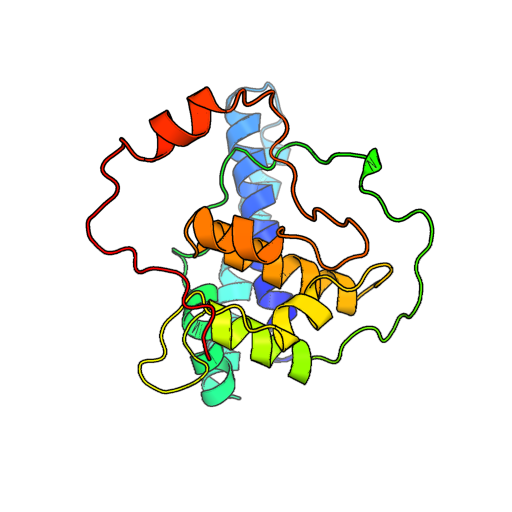 TRP A C 1
ATOM 1637 O O . TRP A 1 206 ? 20.100 -3.879 -2.229 1.00 30.86 206 TRP A O 1
ATOM 1647 N N . CYS A 1 207 ? 20.067 -1.636 -1.998 1.00 39.25 207 CYS A N 1
ATOM 1648 C CA . CYS A 1 207 ? 19.384 -1.353 -3.265 1.00 39.25 207 CYS A CA 1
ATOM 1649 C C . CYS A 1 207 ? 20.340 -1.641 -4.415 1.00 39.25 207 CYS A C 1
ATOM 1651 O O . CYS A 1 207 ? 21.456 -1.126 -4.418 1.00 39.25 207 CYS A O 1
ATOM 1653 N N . ASP A 1 208 ? 19.917 -2.481 -5.354 1.00 43.12 208 ASP A N 1
ATOM 1654 C CA . ASP A 1 208 ? 20.677 -2.722 -6.574 1.00 43.12 208 ASP A CA 1
ATOM 1655 C C . ASP A 1 208 ? 20.073 -1.871 -7.696 1.00 43.12 208 ASP A C 1
ATOM 1657 O O . ASP A 1 208 ? 18.936 -2.133 -8.090 1.00 43.12 208 ASP A O 1
ATOM 1661 N N . PRO A 1 209 ? 20.763 -0.815 -8.157 1.00 40.59 209 PRO A N 1
ATOM 1662 C CA . PRO A 1 209 ? 20.297 0.006 -9.268 1.00 40.59 209 PRO A CA 1
ATOM 1663 C C . PRO A 1 209 ? 20.538 -0.652 -10.637 1.00 40.59 209 PRO A C 1
ATOM 1665 O O . PRO A 1 209 ? 20.120 -0.083 -11.643 1.00 40.59 209 PRO A O 1
ATOM 1668 N N . ASN A 1 210 ? 21.210 -1.811 -10.694 1.00 36.31 210 ASN A N 1
ATOM 1669 C CA . ASN A 1 210 ? 21.561 -2.500 -11.932 1.00 36.31 210 ASN A CA 1
ATOM 1670 C C . ASN A 1 210 ? 20.707 -3.762 -12.127 1.00 36.31 210 ASN A C 1
ATOM 1672 O O . ASN A 1 210 ? 21.201 -4.884 -12.004 1.00 36.31 210 ASN A O 1
ATOM 1676 N N . MET A 1 211 ? 19.428 -3.576 -12.459 1.00 37.78 211 MET A N 1
ATOM 1677 C CA . MET A 1 211 ? 18.618 -4.597 -13.133 1.00 37.78 211 MET A CA 1
ATOM 1678 C C . MET A 1 211 ? 17.510 -3.967 -13.972 1.00 37.78 211 MET A C 1
ATOM 1680 O O . MET A 1 211 ? 16.833 -3.044 -13.462 1.00 37.78 211 MET A O 1
#

Sequence (211 aa):
MESQYQDINLDAVLGFHILQGYLRGTLEKWSSAHESLAQHARIESLLRKLSSLIEKAAHFLAQNDPKYFKEFEPVLGPHFWVFPRLWNQTDPLLAYTAFGSTKCLTEEMSDSCLTYLLGTWKESGKSCIVTSTCRNIMTKPGCSDYSLSHQLFYFLFADMLCSVACLVSLTSTNSDGWRPFSPGRSLRKDALENLVSKPYPTGVRWCDPNM

InterPro domains:
  IPR031751 Protein of unknown function DUF4735 [PF15882] (11-162)
  IPR031751 Protein of unknown function DUF4735 [PTHR33539] (1-162)

Secondary structure (DSSP, 8-state):
-GGGGGG--HHHHHHHHHHHHHHHHHHHHHTTTT--HHHHHHHHHHHHHHHHHHHHHHHHHHHH-HHHHHHHHHHHSTTT----TT-S---GGGS-SS---S-SS-HHHHHHHHHHHHT-SSTTPPS----HHHHHHHT-TT--HHHHHHHHHHHHHHHHHS-HHHHHHHHSPPTT---S---SS---GGGTTTTTTS---S-PPPP----

Organism: Dromaius novaehollandiae (NCBI:txid8790)

Radius of gyration: 18.8 Å; chains: 1; bounding box: 49×42×44 Å

Foldseek 3Di:
DLVVLLVQDPLNLLVLLVVLLVLVVVLVVCVPPPDDPVVNVVSVVVNVSSVSSLVSNLVSCCVPPVLLSLLCVCSSDPPQSPDDPLPPDDDPVLDDPAADDQPLDDPVQLSCLVSQQVQSNDVNGDHLEDEPSNLCSLVPPRHDDPSVSSSVVNLVSCVRRADPVSLCVSQVDDPPRDGPDDSPDDDDVVVVVVVVPDDDPPDHDDHDHDD

pLDDT: mean 74.36, std 21.79, range [24.12, 95.56]